Protein AF-A0A653PKM2-F1 (afdb_monomer)

pLDDT: mean 75.64, std 14.33, range [38.72, 92.88]

Secondary structure (DSSP, 8-state):
--TTHHHHHHHHTS-HHHHHHHHHHHHHHHHH-S-HHHHHHHHHHHHHHTT---HHHHHHHHHHHHHHHGGGGGT----HHHHHHHHHHHHHHHHHHHHHHHHS-GGGGGGGGGG-HHHHHHHHHHHHHHHHHHHHHHHHHHH-TTT-HHHHHHHHHHHHTTSPPPPPPPPPPP-HHHHHHHHHHHHHHHHHHHT-SHHHHHGGG-SHHHHHHHHGGG-

Structure (mmCIF, N/CA/C/O backbone):
data_AF-A0A653PKM2-F1
#
_entry.id   AF-A0A653PKM2-F1
#
loop_
_atom_site.group_PDB
_atom_site.id
_atom_site.type_symbol
_atom_site.label_atom_id
_atom_site.label_alt_id
_atom_site.label_comp_id
_atom_site.label_asym_id
_atom_site.label_entity_id
_atom_site.label_seq_id
_atom_site.pdbx_PDB_ins_code
_atom_site.Cartn_x
_atom_site.Cartn_y
_atom_site.Cartn_z
_atom_site.occupancy
_atom_site.B_iso_or_equiv
_atom_site.auth_seq_id
_atom_site.auth_comp_id
_atom_site.auth_asym_id
_atom_site.auth_atom_id
_atom_site.pdbx_PDB_model_num
ATOM 1 N N . MET A 1 1 ? 15.880 -15.781 6.353 1.00 38.72 1 MET A N 1
ATOM 2 C CA . MET A 1 1 ? 15.017 -16.305 5.271 1.00 38.72 1 MET A CA 1
ATOM 3 C C . MET A 1 1 ? 14.648 -15.155 4.333 1.00 38.72 1 MET A C 1
ATOM 5 O O . MET A 1 1 ? 14.050 -14.192 4.790 1.00 38.72 1 MET A O 1
ATOM 9 N N . ARG A 1 2 ? 15.087 -15.212 3.066 1.00 44.28 2 ARG A N 1
ATOM 10 C CA . ARG A 1 2 ? 14.958 -14.178 2.004 1.00 44.28 2 ARG A CA 1
ATOM 11 C C . ARG A 1 2 ? 13.667 -14.336 1.162 1.00 44.28 2 ARG A C 1
ATOM 13 O O . ARG A 1 2 ? 13.629 -13.937 0.008 1.00 44.28 2 ARG A O 1
ATOM 20 N N . LEU A 1 3 ? 12.619 -14.929 1.738 1.00 41.88 3 LEU A N 1
ATOM 21 C CA . LEU A 1 3 ? 11.433 -15.456 1.032 1.00 41.88 3 LEU A CA 1
ATOM 22 C C . LEU A 1 3 ? 10.520 -14.400 0.373 1.00 41.88 3 LEU A C 1
ATOM 24 O O . LEU A 1 3 ? 9.610 -14.759 -0.356 1.00 41.88 3 LEU A O 1
ATOM 28 N N . LEU A 1 4 ? 10.725 -13.108 0.654 1.00 47.66 4 LEU A N 1
ATOM 29 C CA . LEU A 1 4 ? 9.883 -12.007 0.154 1.00 47.66 4 LEU A CA 1
ATOM 30 C C . LEU A 1 4 ? 10.675 -10.935 -0.608 1.00 47.66 4 LEU A C 1
ATOM 32 O O . LEU A 1 4 ? 10.090 -10.095 -1.287 1.00 47.66 4 LEU A O 1
ATOM 36 N N . SER A 1 5 ? 12.013 -10.982 -0.560 1.00 46.56 5 SER A N 1
ATOM 37 C CA . SER A 1 5 ? 12.850 -10.003 -1.265 1.00 46.56 5 SER A CA 1
ATOM 38 C C . SER A 1 5 ? 12.832 -10.198 -2.783 1.00 46.56 5 SER A C 1
ATOM 40 O O . SER A 1 5 ? 13.080 -9.249 -3.520 1.00 46.56 5 SER A O 1
ATOM 42 N N . SER A 1 6 ? 12.537 -11.415 -3.270 1.00 47.12 6 SER A N 1
ATOM 43 C CA . SER A 1 6 ? 12.405 -11.662 -4.714 1.00 47.12 6 SER A CA 1
ATOM 44 C C . SER A 1 6 ? 11.178 -10.967 -5.298 1.00 47.12 6 SER A C 1
ATOM 46 O O . SER A 1 6 ? 11.201 -10.580 -6.463 1.00 47.12 6 SER A O 1
ATOM 48 N N . ASN A 1 7 ? 10.115 -10.823 -4.506 1.00 59.50 7 ASN A N 1
ATOM 49 C CA . ASN A 1 7 ? 8.879 -10.211 -4.960 1.00 59.50 7 ASN A CA 1
ATOM 50 C C . ASN A 1 7 ? 9.005 -8.682 -5.019 1.00 59.50 7 ASN A C 1
ATOM 52 O O . ASN A 1 7 ? 8.646 -8.081 -6.026 1.00 59.50 7 ASN A O 1
ATOM 56 N N . GLU A 1 8 ? 9.619 -8.067 -4.000 1.00 62.34 8 GLU A N 1
ATOM 57 C CA . GLU A 1 8 ? 9.987 -6.641 -4.027 1.00 62.34 8 GLU A CA 1
ATOM 58 C C . GLU A 1 8 ? 10.809 -6.314 -5.291 1.00 62.34 8 GLU A C 1
ATOM 60 O O . GLU A 1 8 ? 10.488 -5.373 -6.014 1.00 62.34 8 GLU A O 1
ATOM 65 N N . ALA A 1 9 ? 11.794 -7.154 -5.634 1.00 62.53 9 ALA A N 1
ATOM 66 C CA . ALA A 1 9 ? 12.617 -6.980 -6.833 1.00 62.53 9 ALA A CA 1
ATOM 67 C C . ALA A 1 9 ? 11.839 -7.129 -8.159 1.00 62.53 9 ALA A C 1
ATOM 69 O O . ALA A 1 9 ? 12.171 -6.462 -9.140 1.00 62.53 9 ALA A O 1
ATOM 70 N N . ASP A 1 10 ? 10.816 -7.987 -8.213 1.00 71.31 10 ASP A N 1
ATOM 71 C CA . ASP A 1 10 ? 9.960 -8.141 -9.397 1.00 71.31 10 ASP A CA 1
ATOM 72 C C . ASP A 1 10 ? 9.021 -6.939 -9.576 1.00 71.31 10 ASP A C 1
ATOM 74 O O . ASP A 1 10 ? 8.799 -6.494 -10.704 1.00 71.31 10 ASP A O 1
ATOM 78 N N . TRP A 1 11 ? 8.500 -6.380 -8.480 1.00 74.19 11 TRP A N 1
ATOM 79 C CA . TRP A 1 11 ? 7.679 -5.166 -8.501 1.00 74.19 11 TRP A CA 1
ATOM 80 C C . TRP A 1 11 ? 8.501 -3.911 -8.808 1.00 74.19 11 TRP A C 1
ATOM 82 O O . TRP A 1 11 ? 8.050 -3.070 -9.584 1.00 74.19 11 TRP A O 1
ATOM 92 N N . GLU A 1 12 ? 9.739 -3.822 -8.319 1.00 73.06 12 GLU A N 1
ATOM 93 C CA . GLU A 1 12 ? 10.668 -2.730 -8.643 1.00 73.06 12 GLU A CA 1
ATOM 94 C C . GLU A 1 12 ? 10.984 -2.617 -10.142 1.00 73.06 12 GLU A C 1
ATOM 96 O O . GLU A 1 12 ? 11.306 -1.531 -10.621 1.00 73.06 12 GLU A O 1
ATOM 101 N N . ARG A 1 13 ? 10.887 -3.721 -10.889 1.00 75.75 13 ARG A N 1
ATOM 102 C CA . ARG A 1 13 ? 11.150 -3.773 -12.338 1.00 75.75 13 ARG A CA 1
ATOM 103 C C . ARG A 1 13 ? 9.938 -3.403 -13.192 1.00 75.75 13 ARG A C 1
ATOM 105 O O . ARG A 1 13 ? 10.066 -3.315 -14.417 1.00 75.75 13 ARG A O 1
ATOM 112 N N . ARG A 1 14 ? 8.758 -3.241 -12.587 1.00 81.00 14 ARG A N 1
ATOM 113 C CA . ARG A 1 14 ? 7.533 -2.910 -13.320 1.00 81.00 14 ARG A CA 1
ATOM 114 C C . ARG A 1 14 ? 7.524 -1.453 -13.750 1.00 81.00 14 ARG A C 1
ATOM 116 O O . ARG A 1 14 ? 8.154 -0.586 -13.149 1.00 81.00 14 ARG A O 1
ATOM 123 N N . HIS A 1 15 ? 6.778 -1.186 -14.814 1.00 83.44 15 HIS A N 1
ATOM 124 C CA . HIS A 1 15 ? 6.660 0.156 -15.349 1.00 83.44 15 HIS A CA 1
ATOM 125 C C . HIS A 1 15 ? 5.992 1.107 -14.325 1.00 83.44 15 HIS A C 1
ATOM 127 O O . HIS A 1 15 ? 4.976 0.730 -13.731 1.00 83.44 15 HIS A O 1
ATOM 133 N N . PRO A 1 16 ? 6.488 2.350 -14.140 1.00 84.81 16 PRO A N 1
ATOM 134 C CA . PRO A 1 16 ? 5.962 3.288 -13.140 1.00 84.81 16 PRO A CA 1
ATOM 135 C C . PRO A 1 16 ? 4.456 3.561 -13.242 1.00 84.81 16 PRO A C 1
ATOM 137 O O . PRO A 1 16 ? 3.788 3.705 -12.224 1.00 84.81 16 PRO A O 1
ATOM 140 N N . VAL A 1 17 ? 3.892 3.583 -14.457 1.00 87.38 17 VAL A N 1
ATOM 141 C CA . VAL A 1 17 ? 2.434 3.744 -14.661 1.00 87.38 17 VAL A CA 1
ATOM 142 C C . VAL A 1 17 ? 1.655 2.571 -14.071 1.00 87.38 17 VAL A C 1
ATOM 144 O O . VAL A 1 17 ? 0.607 2.777 -13.473 1.00 87.38 17 VAL A O 1
ATOM 147 N N . THR A 1 18 ? 2.171 1.350 -14.198 1.00 88.31 18 THR A N 1
ATOM 148 C CA . THR A 1 18 ? 1.532 0.156 -13.640 1.00 88.31 18 THR A CA 1
ATOM 149 C C . THR A 1 18 ? 1.564 0.185 -12.116 1.00 88.31 18 THR A C 1
ATOM 151 O O . THR A 1 18 ? 0.571 -0.149 -11.477 1.00 88.31 18 THR A O 1
ATOM 154 N N . LEU A 1 19 ? 2.673 0.646 -11.528 1.00 87.69 19 LEU A N 1
ATOM 155 C CA . LEU A 1 19 ? 2.786 0.859 -10.082 1.00 87.69 19 LEU A CA 1
ATOM 156 C C . LEU A 1 19 ? 1.818 1.942 -9.592 1.00 87.69 19 LEU A C 1
ATOM 158 O O . LEU A 1 19 ? 1.154 1.755 -8.574 1.00 87.69 19 LEU A O 1
ATOM 162 N N . LEU A 1 20 ? 1.693 3.045 -10.335 1.00 89.25 20 LEU A N 1
ATOM 163 C CA . LEU A 1 20 ? 0.741 4.109 -10.022 1.00 89.25 20 LEU A CA 1
ATOM 164 C C . LEU A 1 20 ? -0.705 3.607 -10.103 1.00 89.25 20 LEU A C 1
ATOM 166 O O . LEU A 1 20 ? -1.507 3.875 -9.214 1.00 89.25 20 LEU A O 1
ATOM 170 N N . PHE A 1 21 ? -1.036 2.851 -11.148 1.00 90.94 21 PHE A N 1
ATOM 171 C CA . PHE A 1 21 ? -2.362 2.267 -11.314 1.00 90.94 21 PHE A CA 1
ATOM 172 C C . PHE A 1 21 ? -2.688 1.263 -10.207 1.00 90.94 21 PHE A C 1
ATOM 174 O O . PHE A 1 21 ? -3.805 1.255 -9.693 1.00 90.94 21 PHE A O 1
ATOM 181 N N . PHE A 1 22 ? -1.708 0.457 -9.789 1.00 90.69 22 PHE A N 1
ATOM 182 C CA . PHE A 1 22 ? -1.846 -0.436 -8.644 1.00 90.69 22 PHE A CA 1
ATOM 183 C C . PHE A 1 22 ? -2.121 0.339 -7.349 1.00 90.69 22 PHE A C 1
ATOM 185 O O . PHE A 1 22 ? -3.041 -0.015 -6.616 1.00 90.69 22 PHE A O 1
ATOM 192 N N . LEU A 1 23 ? -1.395 1.435 -7.104 1.00 90.50 23 LEU A N 1
ATOM 193 C CA . LEU A 1 23 ? -1.628 2.314 -5.956 1.00 90.50 23 LEU A CA 1
ATOM 194 C C . LEU A 1 23 ? -3.034 2.934 -5.984 1.00 90.50 23 LEU A C 1
ATOM 196 O O . LEU A 1 23 ? -3.729 2.906 -4.972 1.00 90.50 23 LEU A O 1
ATOM 200 N N . PHE A 1 24 ? -3.486 3.456 -7.127 1.00 91.94 24 PHE A N 1
ATOM 201 C CA . PHE A 1 24 ? -4.840 4.006 -7.242 1.00 91.94 24 PHE A CA 1
ATOM 202 C C . PHE A 1 24 ? -5.919 2.945 -7.054 1.00 91.94 24 PHE A C 1
ATOM 204 O O . PHE A 1 24 ? -6.886 3.187 -6.338 1.00 91.94 24 PHE A O 1
ATOM 211 N N . SER A 1 25 ? -5.727 1.759 -7.629 1.00 92.00 25 SER A N 1
ATOM 212 C CA . SER A 1 25 ? -6.634 0.627 -7.433 1.00 92.00 25 SER A CA 1
ATOM 213 C C . SER A 1 25 ? -6.686 0.216 -5.959 1.00 92.00 25 SER A C 1
ATOM 215 O O . SER A 1 25 ? -7.765 -0.020 -5.424 1.00 92.00 25 SER A O 1
ATOM 217 N N . HIS A 1 26 ? -5.547 0.224 -5.259 1.00 91.12 26 HIS A N 1
ATOM 218 C CA . HIS A 1 26 ? -5.501 -0.032 -3.822 1.00 91.12 26 HIS A CA 1
ATOM 219 C C . HIS A 1 26 ? -6.299 0.998 -3.015 1.00 91.12 26 HIS A C 1
ATOM 221 O O . HIS A 1 26 ? -7.088 0.625 -2.152 1.00 91.12 26 HIS A O 1
ATOM 227 N N . LEU A 1 27 ? -6.107 2.290 -3.296 1.00 91.38 27 LEU A N 1
ATOM 228 C CA . LEU A 1 27 ? -6.828 3.378 -2.628 1.00 91.38 27 LEU A CA 1
ATOM 229 C C . LEU A 1 27 ? -8.333 3.317 -2.903 1.00 91.38 27 LEU A C 1
ATOM 231 O O . LEU A 1 27 ? -9.140 3.565 -2.007 1.00 91.38 27 LEU A O 1
ATOM 235 N N . PHE A 1 28 ? -8.711 2.946 -4.125 1.00 90.88 28 PHE A N 1
ATOM 236 C CA . PHE A 1 28 ? -10.099 2.698 -4.484 1.00 90.88 28 PHE A CA 1
ATOM 237 C C . PHE A 1 28 ? -10.681 1.559 -3.637 1.00 90.88 28 PHE A C 1
ATOM 239 O O . PHE A 1 28 ? -11.702 1.741 -2.981 1.00 90.88 28 PHE A O 1
ATOM 246 N N . ILE A 1 29 ? -9.979 0.429 -3.532 1.00 89.69 29 ILE A N 1
ATOM 247 C CA . ILE A 1 29 ? -10.400 -0.701 -2.694 1.00 89.69 29 ILE A CA 1
ATOM 248 C C . ILE A 1 29 ? -10.515 -0.300 -1.221 1.00 89.69 29 ILE A C 1
ATOM 250 O O . ILE A 1 29 ? -11.525 -0.591 -0.593 1.00 89.69 29 ILE A O 1
ATOM 254 N N . LEU A 1 30 ? -9.540 0.434 -0.678 1.00 88.31 30 LEU A N 1
ATOM 255 C CA . LEU A 1 30 ? -9.593 0.938 0.700 1.00 88.31 30 LEU A CA 1
ATOM 256 C C . LEU A 1 30 ? -10.839 1.789 0.976 1.00 88.31 30 LEU A C 1
ATOM 258 O O . LEU A 1 30 ? -11.346 1.792 2.097 1.00 88.31 30 LEU A O 1
ATOM 262 N N . THR A 1 31 ? -11.320 2.507 -0.037 1.00 86.88 31 THR A N 1
ATOM 263 C CA . THR A 1 31 ? -12.463 3.416 0.079 1.00 86.88 31 THR A CA 1
ATOM 264 C C . THR A 1 31 ? -13.799 2.681 -0.044 1.00 86.88 31 THR A C 1
ATOM 266 O O . THR A 1 31 ? -14.738 3.008 0.681 1.00 86.88 31 THR A O 1
ATOM 269 N N . TYR A 1 32 ? -13.886 1.695 -0.941 1.00 88.62 32 TYR A N 1
ATOM 270 C CA . TYR A 1 32 ? -15.151 1.063 -1.339 1.00 88.62 32 TYR A CA 1
ATOM 271 C C . TYR A 1 32 ? -15.350 -0.363 -0.826 1.00 88.62 32 TYR A C 1
ATOM 273 O O . TYR A 1 32 ? -16.377 -0.972 -1.107 1.00 88.62 32 TYR A O 1
ATOM 281 N N . ILE A 1 33 ? -14.407 -0.912 -0.063 1.00 85.62 33 ILE A N 1
ATOM 282 C CA . ILE A 1 33 ? -14.545 -2.271 0.450 1.00 85.62 33 ILE A CA 1
ATOM 283 C C . ILE A 1 33 ? -15.718 -2.418 1.428 1.00 85.62 33 ILE A C 1
ATOM 285 O O . ILE A 1 33 ? -15.828 -1.698 2.423 1.00 85.62 33 ILE A O 1
ATOM 289 N N . HIS A 1 34 ? -16.572 -3.407 1.161 1.00 78.75 34 HIS A N 1
ATOM 290 C CA . HIS A 1 34 ? -17.693 -3.758 2.029 1.00 78.75 34 HIS A CA 1
ATOM 291 C C . HIS A 1 34 ? -17.229 -4.534 3.276 1.00 78.75 34 HIS A C 1
ATOM 293 O O . HIS A 1 34 ? -17.568 -4.160 4.401 1.00 78.75 34 HIS A O 1
ATOM 299 N N . ASP A 1 35 ? -16.360 -5.534 3.100 1.00 78.50 35 ASP A N 1
ATOM 300 C CA . ASP A 1 35 ? -15.886 -6.419 4.175 1.00 78.50 35 ASP A CA 1
ATOM 301 C C . ASP A 1 35 ? -14.574 -5.949 4.820 1.00 78.50 35 ASP A C 1
ATOM 303 O O . ASP A 1 35 ? -13.541 -6.627 4.809 1.00 78.50 35 ASP A O 1
ATOM 3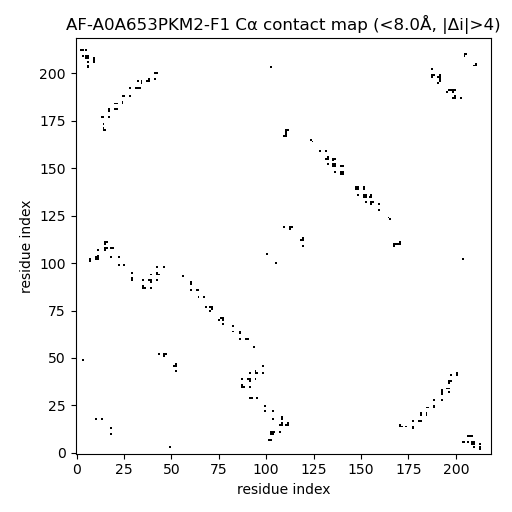07 N N . VAL A 1 36 ? -14.629 -4.769 5.440 1.00 85.81 36 VAL A N 1
ATOM 308 C CA . VAL A 1 36 ? -13.494 -4.132 6.135 1.00 85.81 36 VAL A CA 1
ATOM 309 C C . VAL A 1 36 ? -12.840 -5.084 7.154 1.00 85.81 36 VAL A C 1
ATOM 311 O O . VAL A 1 36 ? -11.618 -5.155 7.254 1.00 85.81 36 VAL A O 1
ATOM 314 N N . THR A 1 37 ? -13.639 -5.871 7.881 1.00 88.88 37 THR A N 1
ATOM 315 C CA . THR A 1 37 ? -13.150 -6.812 8.903 1.00 88.88 37 THR A CA 1
ATOM 316 C C . THR A 1 37 ? -12.263 -7.907 8.312 1.00 88.88 37 THR A C 1
ATOM 318 O O . THR A 1 37 ? -11.172 -8.158 8.825 1.00 88.88 37 THR A O 1
ATOM 321 N N . VAL A 1 38 ? -12.703 -8.541 7.219 1.00 88.81 38 VAL A N 1
ATOM 322 C CA . VAL A 1 38 ? -11.937 -9.601 6.540 1.00 88.81 38 VAL A CA 1
ATOM 323 C C . VAL A 1 38 ? -10.624 -9.031 6.018 1.00 88.81 38 VAL A C 1
ATOM 325 O O . VAL A 1 38 ? -9.577 -9.668 6.140 1.00 88.81 38 VAL A O 1
ATOM 328 N N . PHE A 1 39 ? -10.656 -7.801 5.506 1.00 90.25 39 PHE A N 1
ATOM 329 C CA . PHE A 1 39 ? -9.461 -7.138 5.011 1.00 90.25 39 PHE A CA 1
ATOM 330 C C . PHE A 1 39 ? -8.443 -6.849 6.115 1.00 90.25 39 PHE A C 1
ATOM 332 O O . PHE A 1 39 ? -7.266 -7.162 5.945 1.00 90.25 39 PHE A O 1
ATOM 339 N N . VAL A 1 40 ? -8.882 -6.322 7.264 1.00 91.00 40 VAL A N 1
ATOM 340 C CA . VAL A 1 40 ? -8.004 -6.087 8.423 1.00 91.00 40 VAL A CA 1
ATOM 341 C C . VAL A 1 40 ? -7.382 -7.393 8.902 1.00 91.00 40 VAL A C 1
ATOM 343 O O . VAL A 1 40 ? -6.170 -7.447 9.087 1.00 91.00 40 VAL A O 1
ATOM 346 N N . ILE A 1 41 ? -8.177 -8.455 9.063 1.00 91.50 41 ILE A N 1
ATOM 347 C CA . ILE A 1 41 ? -7.668 -9.765 9.496 1.00 91.50 41 ILE A CA 1
ATOM 348 C C . ILE A 1 41 ? -6.632 -10.288 8.498 1.00 91.50 41 ILE A C 1
ATOM 350 O O . ILE A 1 41 ? -5.542 -10.693 8.902 1.00 91.50 41 ILE A O 1
ATOM 354 N N . GLY A 1 42 ? -6.940 -10.228 7.201 1.00 89.38 42 GLY A N 1
ATOM 355 C CA . GLY A 1 42 ? -6.024 -10.635 6.142 1.00 89.38 42 GLY A CA 1
ATOM 356 C C . GLY A 1 42 ? -4.713 -9.847 6.166 1.00 89.38 42 GLY A C 1
ATOM 357 O O . GLY A 1 42 ? -3.645 -10.451 6.117 1.00 89.38 42 GLY A O 1
ATOM 358 N N . LEU A 1 43 ? -4.772 -8.520 6.325 1.00 89.00 43 LEU A N 1
ATOM 359 C CA . LEU A 1 43 ? -3.591 -7.661 6.450 1.00 89.00 43 LEU A CA 1
ATOM 360 C C . LEU A 1 43 ? -2.772 -7.986 7.701 1.00 89.00 43 LEU A C 1
ATOM 362 O O . LEU A 1 43 ? -1.550 -8.065 7.615 1.00 89.00 43 LEU A O 1
ATOM 366 N N . VAL A 1 44 ? -3.410 -8.191 8.856 1.00 89.06 44 VAL A N 1
ATOM 367 C CA . VAL A 1 44 ? -2.712 -8.559 10.098 1.00 89.06 44 VAL A CA 1
ATOM 368 C C . VAL A 1 44 ? -1.992 -9.891 9.920 1.00 89.06 44 VAL A C 1
ATOM 370 O O . VAL A 1 44 ? -0.786 -9.955 10.152 1.00 89.06 44 VAL A O 1
ATOM 373 N N . LEU A 1 45 ? -2.696 -10.931 9.463 1.00 89.00 45 LEU A N 1
ATOM 374 C CA . LEU A 1 45 ? -2.117 -12.258 9.235 1.00 89.00 45 LEU A CA 1
ATOM 375 C C . LEU A 1 45 ? -0.946 -12.193 8.261 1.00 89.00 45 LEU A C 1
ATOM 377 O O . LEU A 1 45 ? 0.122 -12.737 8.538 1.00 89.00 45 LEU A O 1
ATOM 381 N N . LEU A 1 46 ? -1.127 -11.480 7.154 1.00 85.81 46 LEU A N 1
ATOM 382 C CA . LEU A 1 46 ? -0.104 -11.310 6.141 1.00 85.81 46 LEU A CA 1
ATOM 383 C C . LEU A 1 46 ? 1.119 -10.584 6.716 1.00 85.81 46 LEU A C 1
ATOM 385 O O . LEU A 1 46 ? 2.229 -11.101 6.642 1.00 85.81 46 LEU A O 1
ATOM 389 N N . LEU A 1 47 ? 0.939 -9.443 7.384 1.00 83.75 47 LEU A N 1
ATOM 390 C CA . LEU A 1 47 ? 2.041 -8.674 7.977 1.00 83.75 47 LEU A CA 1
ATOM 391 C C . LEU A 1 47 ? 2.764 -9.429 9.105 1.00 83.75 47 LEU A C 1
ATOM 393 O O . LEU A 1 47 ? 3.975 -9.248 9.289 1.00 83.75 47 LEU A O 1
ATOM 397 N N . MET A 1 48 ? 2.046 -10.269 9.857 1.00 84.25 48 MET A N 1
ATOM 398 C CA . MET A 1 48 ? 2.637 -11.170 10.848 1.00 84.25 48 MET A CA 1
ATOM 399 C C . MET A 1 48 ? 3.443 -12.289 10.188 1.00 84.25 48 MET A C 1
ATOM 401 O O . MET A 1 48 ? 4.555 -12.569 10.638 1.00 84.25 48 MET A O 1
ATOM 405 N N . LEU A 1 49 ? 2.936 -12.885 9.106 1.00 81.81 49 LEU A N 1
ATOM 406 C CA . LEU A 1 49 ? 3.635 -13.916 8.335 1.00 81.81 49 LEU A CA 1
ATOM 407 C C . LEU A 1 49 ? 4.918 -13.365 7.698 1.00 81.81 49 LEU A C 1
ATOM 409 O O . LEU A 1 49 ? 5.955 -14.027 7.709 1.00 81.81 49 LEU A O 1
ATOM 413 N N . GLU A 1 50 ? 4.903 -12.102 7.268 1.00 73.31 50 GLU A N 1
ATOM 414 C CA . GLU A 1 50 ? 6.101 -11.378 6.831 1.00 73.31 50 GLU A CA 1
ATOM 415 C C . GLU A 1 50 ? 7.072 -11.029 7.981 1.00 73.31 50 GLU A C 1
ATOM 417 O O . GLU A 1 50 ? 8.158 -10.506 7.725 1.00 73.31 50 GLU A O 1
ATOM 422 N N . ARG A 1 51 ? 6.710 -11.294 9.249 1.00 73.88 51 ARG A N 1
ATOM 423 C CA . ARG A 1 51 ? 7.440 -10.909 10.478 1.00 73.88 51 ARG A CA 1
ATOM 424 C C . ARG A 1 51 ? 7.784 -9.421 10.553 1.00 73.88 51 ARG A C 1
ATOM 426 O O . ARG A 1 51 ? 8.801 -9.030 11.123 1.00 73.88 51 ARG A O 1
ATOM 433 N N . ARG A 1 52 ? 6.943 -8.573 9.968 1.00 71.00 52 ARG A N 1
ATOM 434 C CA . ARG A 1 52 ? 7.174 -7.126 9.875 1.00 71.00 52 ARG A CA 1
ATOM 435 C C . ARG A 1 52 ? 5.976 -6.335 10.387 1.00 71.00 52 ARG A C 1
ATOM 437 O O . ARG A 1 52 ? 5.700 -5.245 9.893 1.00 71.00 52 ARG A O 1
ATOM 444 N N . PHE A 1 53 ? 5.242 -6.880 11.349 1.00 77.12 53 PHE A N 1
ATOM 445 C CA . PHE A 1 53 ? 4.113 -6.188 11.956 1.00 77.12 53 PHE A CA 1
ATOM 446 C C . PHE A 1 53 ? 4.602 -4.961 12.756 1.00 77.12 53 PHE A C 1
ATOM 448 O O . PHE A 1 53 ? 5.420 -5.118 13.667 1.00 77.12 53 PHE A O 1
ATOM 455 N N . PRO A 1 54 ? 4.161 -3.732 12.428 1.00 77.56 54 PRO A N 1
ATOM 456 C CA . PRO A 1 54 ? 4.618 -2.533 13.117 1.00 77.56 54 PRO A CA 1
ATOM 457 C C . PRO A 1 54 ? 3.842 -2.348 14.422 1.00 77.56 54 PRO A C 1
ATOM 459 O O . PRO A 1 54 ? 2.751 -1.780 14.444 1.00 77.56 54 PRO A O 1
ATOM 462 N N . TRP A 1 55 ? 4.431 -2.778 15.536 1.00 80.50 55 TRP A N 1
ATOM 463 C CA . TRP A 1 55 ? 3.838 -2.618 16.870 1.00 80.50 55 TRP A CA 1
ATOM 464 C C . TRP A 1 55 ? 3.470 -1.168 17.210 1.00 80.50 55 TRP A C 1
ATOM 466 O O . TRP A 1 55 ? 2.495 -0.924 17.913 1.00 80.50 55 TRP A O 1
ATOM 476 N N . THR A 1 56 ? 4.190 -0.193 16.652 1.00 80.88 56 THR A N 1
ATOM 477 C CA . THR A 1 56 ? 3.888 1.236 16.806 1.00 80.88 56 THR A CA 1
ATOM 478 C C . THR A 1 56 ? 2.516 1.626 16.252 1.00 80.88 56 THR A C 1
ATOM 480 O O . THR A 1 56 ? 1.870 2.503 16.816 1.00 80.88 56 THR A O 1
ATOM 483 N N . MET A 1 57 ? 2.018 0.958 15.206 1.00 81.88 57 MET A N 1
ATOM 484 C CA . MET A 1 57 ? 0.678 1.227 14.664 1.00 81.88 57 MET A CA 1
ATOM 485 C C . MET A 1 57 ? -0.427 0.758 15.612 1.00 81.88 57 MET A C 1
ATOM 487 O O . MET A 1 57 ? -1.479 1.388 15.680 1.00 81.88 57 MET A O 1
ATOM 491 N N . LEU A 1 58 ? -0.178 -0.294 16.400 1.00 83.44 58 LEU A N 1
ATOM 492 C CA . LEU A 1 58 ? -1.109 -0.735 17.439 1.00 83.44 58 LEU A CA 1
ATOM 493 C C . LEU A 1 58 ? -1.310 0.365 18.491 1.00 83.44 58 LEU A C 1
ATOM 495 O O . LEU A 1 58 ? -2.433 0.610 18.917 1.00 83.44 58 LEU A O 1
ATOM 499 N N . ILE A 1 59 ? -0.235 1.072 18.857 1.00 86.25 59 ILE A N 1
ATOM 500 C CA . ILE A 1 59 ? -0.288 2.193 19.806 1.00 86.25 59 ILE A CA 1
ATOM 501 C C . ILE A 1 59 ? -1.187 3.309 19.264 1.00 86.25 59 ILE A C 1
ATOM 503 O O . ILE A 1 59 ? -2.009 3.836 20.006 1.00 86.25 59 ILE A O 1
ATOM 507 N N . VAL A 1 60 ? -1.083 3.633 17.970 1.00 88.19 60 VAL A N 1
ATOM 508 C CA . VAL A 1 60 ? -1.944 4.640 17.323 1.00 88.19 60 VAL A CA 1
ATOM 509 C C . VAL A 1 60 ? -3.416 4.220 17.372 1.00 88.19 60 VAL A C 1
ATOM 511 O O . VAL A 1 60 ? -4.272 5.037 17.706 1.00 88.19 60 VAL A O 1
ATOM 514 N N . LEU A 1 61 ? -3.717 2.947 17.097 1.00 89.69 61 LEU A N 1
ATOM 515 C CA . LEU A 1 61 ? -5.085 2.421 17.164 1.00 89.69 61 LEU A CA 1
ATOM 516 C C . LEU A 1 61 ? -5.645 2.436 18.593 1.00 89.69 61 LEU A C 1
ATOM 518 O O . LEU A 1 61 ? -6.798 2.816 18.790 1.00 89.69 61 LEU A O 1
ATOM 522 N N . ILE A 1 62 ? -4.831 2.079 19.589 1.00 89.06 62 ILE A N 1
ATOM 523 C CA . ILE A 1 62 ? -5.210 2.138 21.008 1.00 89.06 62 ILE A CA 1
ATOM 524 C C . ILE A 1 62 ? -5.451 3.588 21.437 1.00 89.06 62 ILE A C 1
ATOM 526 O O . ILE A 1 62 ? -6.469 3.879 22.061 1.00 89.06 62 ILE A O 1
ATOM 530 N N . ALA A 1 63 ? -4.555 4.508 21.076 1.00 90.12 63 ALA A N 1
ATOM 531 C CA . ALA A 1 63 ? -4.707 5.927 21.380 1.00 90.12 63 ALA A CA 1
ATOM 532 C C . ALA A 1 63 ? -5.998 6.491 20.770 1.00 90.12 63 ALA A C 1
ATOM 534 O O . ALA A 1 63 ? -6.754 7.172 21.459 1.00 90.12 63 ALA A O 1
ATOM 535 N N . PHE A 1 64 ? -6.296 6.148 19.513 1.00 90.31 64 PHE A N 1
ATOM 536 C CA . PHE A 1 64 ? -7.550 6.527 18.867 1.00 90.31 64 PHE A CA 1
ATOM 537 C C . PHE A 1 64 ? -8.773 5.968 19.606 1.00 90.31 64 PHE A C 1
ATOM 5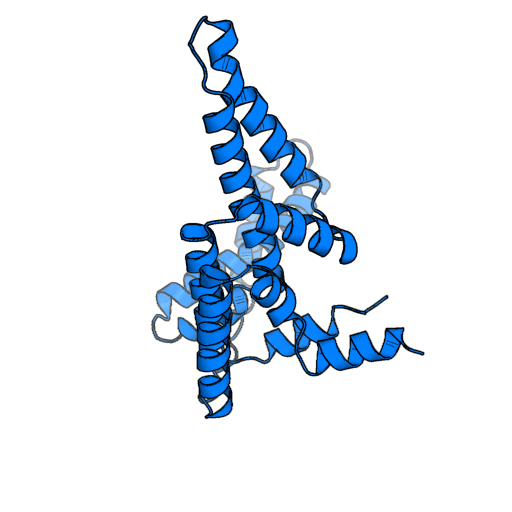39 O O . PHE A 1 64 ? -9.732 6.705 19.834 1.00 90.31 64 PHE A O 1
ATOM 546 N N . ALA A 1 65 ? -8.740 4.698 20.023 1.00 88.38 65 ALA A N 1
ATOM 547 C CA . ALA A 1 65 ? -9.823 4.086 20.791 1.00 88.38 65 ALA A CA 1
ATOM 548 C C . ALA A 1 65 ? -10.071 4.825 22.115 1.00 88.38 65 ALA A C 1
ATOM 550 O O . ALA A 1 65 ? -11.211 5.157 22.431 1.00 88.38 65 ALA A O 1
ATOM 551 N N . LEU A 1 66 ? -9.003 5.133 22.857 1.00 90.00 66 LEU A N 1
ATOM 552 C CA . LEU A 1 66 ? -9.082 5.847 24.133 1.00 90.00 66 LEU A CA 1
ATOM 553 C C . LEU A 1 66 ? -9.664 7.252 23.961 1.00 90.00 66 LEU A C 1
ATOM 555 O O . LEU A 1 66 ? -10.595 7.618 24.673 1.00 90.00 66 LEU A O 1
ATOM 559 N N . VAL A 1 67 ? -9.169 8.013 22.981 1.00 89.94 67 VAL A N 1
ATOM 560 C CA . VAL A 1 67 ? -9.684 9.356 22.669 1.00 89.94 67 VAL A CA 1
ATOM 561 C C . VAL A 1 67 ? -11.150 9.299 22.237 1.00 89.94 67 VAL A C 1
ATOM 563 O O . VAL A 1 67 ? -11.935 10.154 22.632 1.00 89.94 67 VAL A O 1
ATOM 566 N N . SER A 1 68 ? -11.542 8.276 21.476 1.00 86.06 68 SER A N 1
ATOM 567 C CA . SER A 1 68 ? -12.921 8.121 20.994 1.00 86.06 68 SER A CA 1
ATOM 568 C C . SER A 1 68 ? -13.918 7.782 22.104 1.00 86.06 68 SER A C 1
ATOM 570 O O . SER A 1 68 ? -15.091 8.125 21.990 1.00 86.06 68 SER A O 1
ATOM 572 N N . VAL A 1 69 ? -13.473 7.113 23.173 1.00 87.62 69 VAL A N 1
ATOM 573 C CA . VAL A 1 69 ? -14.319 6.751 24.327 1.00 87.62 69 VAL A CA 1
ATOM 574 C C . VAL A 1 69 ? -14.289 7.829 25.418 1.00 87.62 69 VAL A C 1
ATOM 576 O O . VAL A 1 69 ? -15.203 7.904 26.233 1.00 87.62 69 VAL A O 1
ATOM 579 N N . PHE A 1 70 ? -13.294 8.719 25.407 1.00 87.44 70 PHE A N 1
ATOM 580 C CA . PHE A 1 70 ? -13.131 9.798 26.385 1.00 87.44 70 PHE A CA 1
ATOM 581 C C . PHE A 1 70 ? -14.390 10.661 26.627 1.00 87.44 70 PHE A C 1
ATOM 583 O O . PHE A 1 70 ? -14.681 10.935 27.793 1.00 87.44 70 PHE A O 1
ATOM 590 N N . PRO A 1 71 ? -15.197 11.038 25.611 1.00 85.25 71 PRO A N 1
ATOM 591 C CA . PRO A 1 71 ? -16.422 11.812 25.834 1.00 85.25 71 PRO A CA 1
ATOM 592 C C . PRO A 1 71 ? -17.463 11.111 26.725 1.00 85.25 71 PRO A C 1
ATOM 594 O O . PRO A 1 71 ? -18.263 11.792 27.365 1.00 85.25 71 PRO A O 1
ATOM 597 N N . ALA A 1 72 ? -17.431 9.775 26.842 1.00 83.94 72 ALA A N 1
ATOM 598 C CA . ALA A 1 72 ? -18.313 9.032 27.752 1.00 83.94 72 ALA A CA 1
ATOM 599 C C . ALA A 1 72 ? -18.129 9.456 29.214 1.00 83.94 72 ALA A C 1
ATOM 601 O O . ALA A 1 72 ? -19.087 9.456 29.982 1.00 83.94 72 ALA A O 1
ATOM 602 N N . LEU A 1 73 ? -16.910 9.857 29.598 1.00 83.44 73 LEU A N 1
ATOM 603 C CA . LEU A 1 73 ? -16.601 10.322 30.953 1.00 83.44 73 LEU A CA 1
ATOM 604 C C . LEU A 1 73 ? -17.326 11.631 31.306 1.00 83.44 73 LEU A C 1
ATOM 606 O O . LEU A 1 73 ? -17.484 11.939 32.483 1.00 83.44 73 LEU A O 1
ATOM 610 N N . PHE A 1 74 ? -17.795 12.374 30.300 1.00 86.56 74 PHE A N 1
ATOM 611 C CA . PHE A 1 74 ? -18.569 13.610 30.447 1.00 86.56 74 PHE A CA 1
ATOM 612 C C . PHE A 1 74 ? -20.077 13.396 30.233 1.00 86.56 74 PHE A C 1
ATOM 614 O O . PHE A 1 74 ? -20.813 14.365 30.066 1.00 86.56 74 PHE A O 1
ATOM 621 N N . GLY A 1 75 ? -20.547 12.141 30.216 1.00 83.00 75 GLY A N 1
ATOM 622 C CA . GLY A 1 75 ? -21.969 11.802 30.097 1.00 83.00 75 GLY A CA 1
ATOM 623 C C . GLY A 1 75 ? -22.532 11.848 28.673 1.00 83.00 75 GLY A C 1
ATOM 624 O O . GLY A 1 75 ? -23.748 11.887 28.510 1.00 83.00 75 GLY A O 1
ATOM 625 N N . TRP A 1 76 ? -21.683 11.859 27.640 1.00 86.50 76 TRP A N 1
ATOM 626 C CA . TRP A 1 76 ? -22.141 11.804 26.248 1.00 86.50 76 TRP A CA 1
ATOM 627 C C . TRP A 1 76 ? -22.576 10.384 25.870 1.00 86.50 76 TRP A C 1
ATOM 629 O O . TRP A 1 76 ? -21.866 9.416 26.150 1.00 86.50 76 TRP A O 1
ATOM 639 N N . GLU A 1 77 ? -23.708 10.255 25.175 1.00 83.69 77 GLU A N 1
ATOM 640 C CA . GLU A 1 77 ? -24.145 8.978 24.609 1.00 83.69 77 GLU A CA 1
ATOM 641 C C . GLU A 1 77 ? -23.238 8.576 23.439 1.00 83.69 77 GLU A C 1
ATOM 643 O O . GLU A 1 77 ? -23.155 9.264 22.419 1.00 83.69 77 GLU A O 1
ATOM 648 N N . LEU A 1 78 ? -22.540 7.447 23.582 1.00 82.06 78 LEU A N 1
ATOM 649 C CA . LEU A 1 78 ? -21.630 6.933 22.562 1.00 82.06 78 LEU A CA 1
ATOM 650 C C . LEU A 1 78 ? -22.176 5.668 21.905 1.00 82.06 78 LEU A C 1
ATOM 652 O O . LEU A 1 78 ? -22.528 4.692 22.565 1.00 82.06 78 LEU A O 1
ATOM 656 N N . SER A 1 79 ? -22.132 5.638 20.573 1.00 87.31 79 SER A N 1
ATOM 657 C CA . SER A 1 79 ? -22.353 4.412 19.808 1.00 87.31 79 SER A CA 1
ATOM 658 C C . SER A 1 79 ? -21.048 3.622 19.692 1.00 87.31 79 SER A C 1
ATOM 660 O O . SER A 1 79 ? -20.192 3.924 18.855 1.00 87.31 79 SER A O 1
ATOM 662 N N . LEU A 1 80 ? -20.901 2.569 20.501 1.00 85.88 80 LEU A N 1
ATOM 663 C CA . LEU A 1 80 ? -19.749 1.657 20.429 1.00 85.88 80 LEU A CA 1
ATOM 664 C C . LEU A 1 80 ? -19.595 1.036 19.033 1.00 85.88 80 LEU A C 1
ATOM 666 O O . LEU A 1 80 ? -18.482 0.907 18.529 1.00 85.88 80 LEU A O 1
ATOM 670 N N . THR A 1 81 ? -20.708 0.723 18.365 1.00 87.75 81 THR A N 1
ATOM 671 C CA . THR A 1 81 ? -20.716 0.197 16.993 1.00 87.75 81 THR A CA 1
ATOM 672 C C . THR A 1 81 ? -20.110 1.186 15.999 1.00 87.75 81 THR A C 1
ATOM 674 O O . THR A 1 81 ? -19.391 0.784 15.082 1.00 87.75 81 THR A O 1
ATOM 677 N N . TYR A 1 82 ? -20.377 2.483 16.169 1.00 87.12 82 TYR A N 1
ATOM 678 C CA . TYR A 1 82 ? -19.804 3.524 15.322 1.00 87.12 82 TYR A CA 1
ATOM 679 C C . TYR A 1 82 ? -18.297 3.673 15.550 1.00 87.12 82 TYR A C 1
ATOM 681 O O . TYR A 1 82 ? -17.533 3.655 14.584 1.00 87.12 82 TYR A O 1
ATOM 689 N N . ILE A 1 83 ? -17.867 3.732 16.816 1.00 87.81 83 ILE A N 1
ATOM 690 C CA . ILE A 1 83 ? -16.446 3.801 17.191 1.00 87.81 83 ILE A CA 1
ATOM 691 C C . ILE A 1 83 ? -15.693 2.589 16.636 1.00 87.81 83 ILE A C 1
ATOM 693 O O . ILE A 1 83 ? -14.648 2.744 16.009 1.00 87.81 83 ILE A O 1
ATOM 697 N N . TRP A 1 84 ? -16.256 1.387 16.779 1.00 89.12 84 TRP A N 1
ATOM 698 C CA . TRP A 1 84 ? -15.670 0.160 16.245 1.00 89.12 84 TRP A CA 1
ATOM 699 C C . TRP A 1 84 ? -15.511 0.200 14.721 1.00 89.12 84 TRP A C 1
ATOM 701 O O . TRP A 1 84 ? -14.442 -0.119 14.201 1.00 89.12 84 TRP A O 1
ATOM 711 N N . ARG A 1 85 ? -16.534 0.655 13.982 1.00 88.56 85 ARG A N 1
ATOM 712 C CA . ARG A 1 85 ? -16.439 0.818 12.520 1.00 88.56 85 ARG A CA 1
ATOM 713 C C . ARG A 1 85 ? -15.378 1.839 12.123 1.00 88.56 85 ARG A C 1
ATOM 715 O O . ARG A 1 85 ? -14.660 1.605 11.154 1.00 88.56 85 ARG A O 1
ATOM 722 N N . GLN A 1 86 ? -15.268 2.957 12.839 1.00 88.81 86 GLN A N 1
ATOM 723 C CA . GLN A 1 86 ? -14.221 3.944 12.572 1.00 88.81 86 GLN A CA 1
ATOM 724 C C . GLN A 1 86 ? -12.827 3.384 12.851 1.00 88.81 86 GLN A C 1
ATOM 726 O O . GLN A 1 86 ? -11.927 3.564 12.034 1.00 88.81 86 GLN A O 1
ATOM 731 N N . LEU A 1 87 ? -12.666 2.649 13.951 1.00 90.88 87 LEU A N 1
ATOM 732 C CA . LEU A 1 87 ? -11.411 2.002 14.306 1.00 90.88 87 LEU A CA 1
ATOM 733 C C . LEU A 1 87 ? -11.003 0.957 13.261 1.00 90.88 87 LEU A C 1
ATOM 735 O O . LEU A 1 87 ? -9.844 0.927 12.857 1.00 90.88 87 LEU A O 1
ATOM 739 N N . LEU A 1 88 ? -11.950 0.165 12.751 1.00 90.94 88 LEU A N 1
ATOM 740 C CA . LEU A 1 88 ? -11.700 -0.762 11.645 1.00 90.94 88 LEU A CA 1
ATOM 741 C C . LEU A 1 88 ? -11.296 -0.032 10.362 1.00 90.94 88 LEU A C 1
ATOM 743 O O . LEU A 1 88 ? -10.320 -0.431 9.731 1.00 90.94 88 LEU A O 1
ATOM 747 N N . LYS A 1 89 ? -11.981 1.051 9.978 1.00 89.44 89 LYS A N 1
ATOM 748 C CA . LYS A 1 89 ? -11.599 1.851 8.798 1.00 89.44 89 LYS A CA 1
ATOM 749 C C . LYS A 1 89 ? -10.198 2.444 8.945 1.00 89.44 89 LYS A C 1
ATOM 751 O O . LYS A 1 89 ? -9.402 2.363 8.012 1.00 89.44 89 LYS A O 1
ATOM 756 N N . LEU A 1 90 ? -9.876 2.977 10.124 1.00 90.62 90 LEU A N 1
ATOM 757 C CA . LEU A 1 90 ? -8.548 3.500 10.433 1.00 90.62 90 LEU A CA 1
ATOM 758 C C . LEU A 1 90 ? -7.484 2.398 10.364 1.00 90.62 90 LEU A C 1
ATOM 760 O O . LEU A 1 90 ? -6.456 2.584 9.717 1.00 90.62 90 LEU A O 1
ATOM 764 N N . ALA A 1 91 ? -7.740 1.238 10.973 1.00 90.88 91 ALA A N 1
ATOM 765 C CA . ALA A 1 91 ? -6.844 0.086 10.915 1.00 90.88 91 ALA A CA 1
ATOM 766 C C . ALA A 1 91 ? -6.619 -0.377 9.473 1.00 90.88 91 ALA A C 1
ATOM 768 O O . ALA A 1 91 ? -5.483 -0.616 9.074 1.00 90.88 91 ALA A O 1
ATOM 769 N N . THR A 1 92 ? -7.681 -0.432 8.675 1.00 91.12 92 THR A N 1
ATOM 770 C CA . THR A 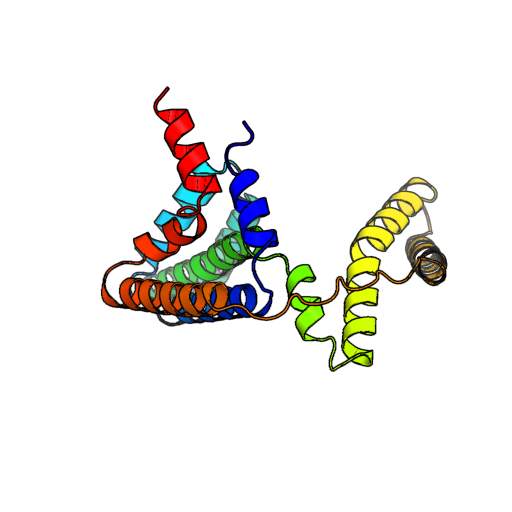1 92 ? -7.618 -0.805 7.258 1.00 91.12 92 THR A CA 1
ATOM 771 C C . THR A 1 92 ? -6.751 0.166 6.472 1.00 91.12 92 THR A C 1
ATOM 773 O O . THR A 1 92 ? -5.874 -0.260 5.727 1.00 91.12 92 THR A O 1
ATOM 776 N N . PHE A 1 93 ? -6.945 1.470 6.677 1.00 90.62 93 PHE A N 1
ATOM 777 C CA . PHE A 1 93 ? -6.143 2.496 6.026 1.00 90.62 93 PHE A CA 1
ATOM 778 C C . PHE A 1 93 ? -4.669 2.405 6.432 1.00 90.62 93 PHE A C 1
ATOM 780 O O . PHE A 1 93 ? -3.802 2.332 5.568 1.00 90.62 93 PHE A O 1
ATOM 787 N N . LEU A 1 94 ? -4.366 2.355 7.731 1.00 90.75 94 LEU A N 1
ATOM 788 C CA . LEU A 1 94 ? -2.986 2.317 8.222 1.00 90.75 94 LEU A CA 1
ATOM 789 C C . LEU A 1 94 ? -2.255 1.041 7.788 1.00 90.75 94 LEU A C 1
ATOM 791 O O . LEU A 1 94 ? -1.140 1.115 7.271 1.00 90.75 94 LEU A O 1
ATOM 795 N N . LEU A 1 95 ? -2.876 -0.126 7.974 1.00 90.19 95 LEU A N 1
ATOM 796 C CA . LEU A 1 95 ? -2.277 -1.411 7.609 1.00 90.19 95 LEU A CA 1
ATOM 797 C C . LEU A 1 95 ? -2.197 -1.582 6.089 1.00 90.19 95 LEU A C 1
ATOM 799 O O . LEU A 1 95 ? -1.189 -2.084 5.595 1.00 90.19 95 LEU A O 1
ATOM 803 N N . GLY A 1 96 ? -3.207 -1.123 5.346 1.00 88.44 96 GLY A N 1
ATOM 804 C CA . GLY A 1 96 ? -3.213 -1.130 3.883 1.00 88.44 96 GLY A CA 1
ATOM 805 C C . GLY A 1 96 ? -2.116 -0.236 3.311 1.00 88.44 96 GLY A C 1
ATOM 806 O O . GLY A 1 96 ? -1.310 -0.690 2.501 1.00 88.44 96 GLY A O 1
ATOM 807 N N . MET A 1 97 ? -1.988 0.996 3.815 1.00 89.25 97 MET A N 1
ATOM 808 C CA . MET A 1 97 ? -0.929 1.921 3.398 1.00 89.25 97 MET A CA 1
ATOM 809 C C . MET A 1 97 ? 0.472 1.417 3.767 1.00 89.25 97 MET A C 1
ATOM 811 O O . MET A 1 97 ? 1.428 1.570 3.002 1.00 89.25 97 MET A O 1
ATOM 815 N N . LEU A 1 98 ? 0.614 0.762 4.918 1.00 86.69 98 LEU A N 1
ATOM 816 C CA . LEU A 1 98 ? 1.866 0.110 5.282 1.00 86.69 98 LEU A CA 1
ATOM 817 C C . LEU A 1 98 ? 2.196 -1.030 4.312 1.00 86.69 98 LEU A C 1
ATOM 819 O O . LEU A 1 98 ? 3.337 -1.146 3.870 1.00 86.69 98 LEU A O 1
ATOM 823 N N . TRP A 1 99 ? 1.212 -1.852 3.967 1.00 86.50 99 TRP A N 1
ATOM 824 C CA . TRP A 1 99 ? 1.386 -2.965 3.045 1.00 86.50 99 TRP A CA 1
ATOM 825 C C . TRP A 1 99 ? 1.746 -2.487 1.628 1.00 86.50 99 TRP A C 1
ATOM 827 O O . TRP A 1 99 ? 2.753 -2.930 1.074 1.00 86.50 99 TRP A O 1
ATOM 837 N N . ILE A 1 100 ? 1.024 -1.504 1.076 1.00 86.19 100 ILE A N 1
ATOM 838 C CA . ILE A 1 100 ? 1.295 -0.968 -0.269 1.00 86.19 100 ILE A CA 1
ATOM 839 C C . ILE A 1 100 ? 2.652 -0.265 -0.357 1.00 86.19 100 ILE A C 1
ATOM 841 O O . ILE A 1 100 ? 3.331 -0.403 -1.371 1.00 86.19 100 ILE A O 1
ATOM 845 N N . SER A 1 101 ? 3.095 0.427 0.703 1.00 80.88 101 SER A N 1
ATOM 846 C CA . SER A 1 101 ? 4.393 1.124 0.716 1.00 80.88 101 SER A CA 1
ATOM 847 C C . SER A 1 101 ? 5.597 0.185 0.576 1.00 80.88 101 SER A C 1
ATOM 849 O O . SER A 1 101 ? 6.688 0.621 0.211 1.00 80.88 101 SER A O 1
ATOM 851 N N . ARG A 1 102 ? 5.404 -1.114 0.837 1.00 77.12 102 ARG A N 1
ATOM 852 C CA . ARG A 1 102 ? 6.430 -2.148 0.640 1.00 77.12 102 ARG A CA 1
ATOM 853 C C . ARG A 1 102 ? 6.514 -2.618 -0.801 1.00 77.12 102 ARG A C 1
ATOM 855 O O . ARG A 1 102 ? 7.602 -2.897 -1.288 1.00 77.12 102 ARG A O 1
ATOM 862 N N . ILE A 1 103 ? 5.367 -2.707 -1.465 1.00 79.12 103 ILE A N 1
ATOM 863 C CA . ILE A 1 103 ? 5.266 -3.162 -2.853 1.00 79.12 103 ILE A CA 1
ATOM 864 C C . ILE A 1 103 ? 5.645 -2.019 -3.800 1.00 79.12 103 ILE A C 1
ATOM 866 O O . ILE A 1 103 ? 6.373 -2.216 -4.771 1.00 79.12 103 ILE A O 1
ATOM 870 N N . VAL A 1 104 ? 5.167 -0.809 -3.504 1.00 80.06 104 VAL A N 1
ATOM 871 C CA . VAL A 1 104 ? 5.372 0.389 -4.316 1.00 80.06 104 VAL A CA 1
ATOM 872 C C . VAL A 1 104 ? 6.253 1.371 -3.556 1.00 80.06 104 VAL A C 1
ATOM 874 O O . VAL A 1 104 ? 5.801 2.070 -2.650 1.00 80.06 104 VAL A O 1
ATOM 877 N N . ARG A 1 105 ? 7.518 1.479 -3.973 1.00 75.50 105 ARG A N 1
ATOM 878 C CA . ARG A 1 105 ? 8.395 2.558 -3.505 1.00 75.50 105 ARG A CA 1
ATOM 879 C C . ARG A 1 105 ? 8.015 3.862 -4.188 1.00 75.50 105 ARG A C 1
ATOM 881 O O . ARG A 1 105 ? 8.001 3.936 -5.416 1.00 75.50 105 ARG A O 1
ATOM 888 N N . LEU A 1 106 ? 7.780 4.904 -3.394 1.00 72.38 106 LEU A N 1
ATOM 889 C CA . LEU A 1 106 ? 7.394 6.225 -3.897 1.00 72.38 106 LEU A CA 1
ATOM 890 C C . LEU A 1 106 ? 8.428 6.794 -4.885 1.00 72.38 106 LEU A C 1
ATOM 892 O O . LEU A 1 106 ? 8.068 7.403 -5.889 1.00 72.38 106 LEU A O 1
ATOM 896 N N . GLU A 1 107 ? 9.709 6.498 -4.656 1.00 71.62 107 GLU A N 1
ATOM 897 C CA . GLU A 1 107 ? 10.829 6.876 -5.525 1.00 71.62 107 GLU A CA 1
ATOM 898 C C . GLU A 1 107 ? 10.663 6.393 -6.973 1.00 71.62 107 GLU A C 1
ATOM 900 O O . GLU A 1 107 ? 11.075 7.068 -7.914 1.00 71.62 107 GLU A O 1
ATOM 905 N N . ARG A 1 108 ? 10.007 5.245 -7.181 1.00 73.50 108 ARG A N 1
ATOM 906 C CA . ARG A 1 108 ? 9.777 4.675 -8.517 1.00 73.50 108 ARG A CA 1
ATOM 907 C C . ARG A 1 108 ? 8.678 5.389 -9.296 1.00 73.50 108 ARG A C 1
ATOM 909 O O . ARG A 1 108 ? 8.586 5.201 -10.505 1.00 73.50 108 ARG A O 1
ATOM 916 N N . LEU A 1 109 ? 7.867 6.216 -8.639 1.00 75.88 109 LEU A N 1
ATOM 917 C CA . LEU A 1 109 ? 6.862 7.053 -9.296 1.00 75.88 109 LEU A CA 1
ATOM 918 C C . LEU A 1 109 ? 7.452 8.385 -9.778 1.00 75.88 109 LEU A C 1
ATOM 920 O O . LEU A 1 109 ? 6.851 9.052 -10.617 1.00 75.88 109 LEU A O 1
ATOM 924 N N . LEU A 1 110 ? 8.648 8.757 -9.317 1.00 74.12 110 LEU A N 1
ATOM 925 C CA . LEU A 1 110 ? 9.306 10.014 -9.676 1.00 74.12 110 LEU A CA 1
ATOM 926 C C . LEU A 1 110 ? 9.586 10.192 -11.184 1.00 74.12 110 LEU A C 1
ATOM 928 O O . LEU A 1 110 ? 9.408 11.314 -11.666 1.00 74.12 110 LEU A O 1
ATOM 932 N N . PRO A 1 111 ? 9.922 9.150 -11.977 1.00 75.31 111 PRO A N 1
ATOM 933 C CA . PRO A 1 111 ? 10.034 9.275 -13.433 1.00 75.31 111 PRO A CA 1
ATOM 934 C C . PRO A 1 111 ? 8.753 9.772 -14.121 1.00 75.31 111 PRO A C 1
ATOM 936 O O . PRO A 1 111 ? 8.832 10.396 -15.176 1.00 75.31 111 PRO A O 1
ATOM 939 N N . LEU A 1 112 ? 7.570 9.573 -13.523 1.00 75.25 112 LEU A N 1
ATOM 940 C CA . LEU A 1 112 ? 6.306 10.101 -14.062 1.00 75.25 112 LEU A CA 1
ATOM 941 C C . LEU A 1 112 ? 6.252 11.632 -14.015 1.00 75.25 112 LEU A C 1
ATOM 943 O O . LEU A 1 112 ? 5.596 12.264 -14.842 1.00 75.25 112 LEU A O 1
ATOM 947 N N . LEU A 1 113 ? 6.990 12.237 -13.084 1.00 72.06 113 LEU A N 1
ATOM 948 C CA . LEU A 1 113 ? 7.105 13.681 -12.922 1.00 72.06 113 LEU A CA 1
ATOM 949 C C . LEU A 1 113 ? 8.190 14.289 -13.824 1.00 72.06 113 LEU A C 1
ATOM 951 O O . LEU A 1 113 ? 8.494 15.472 -13.682 1.00 72.06 113 LEU A O 1
ATOM 955 N N . TYR A 1 114 ? 8.766 13.529 -14.765 1.00 68.12 114 TYR A N 1
ATOM 956 C CA . TYR A 1 114 ? 9.788 14.024 -15.698 1.00 68.12 114 TYR A CA 1
ATOM 957 C C . TYR A 1 114 ? 9.307 15.229 -16.525 1.00 68.12 114 TYR A C 1
ATOM 959 O O . TYR A 1 114 ? 10.081 16.136 -16.817 1.00 68.12 114 TYR A O 1
ATOM 967 N N . LYS A 1 115 ? 8.004 15.297 -16.838 1.00 67.62 115 LYS A N 1
ATOM 968 C CA . LYS A 1 115 ? 7.398 16.448 -17.534 1.00 67.62 115 LYS A CA 1
ATOM 969 C C . LYS A 1 115 ? 7.290 17.716 -16.665 1.00 67.62 115 LYS A C 1
ATOM 971 O O . LYS A 1 115 ? 6.935 18.767 -17.184 1.00 67.62 115 LYS A O 1
ATOM 976 N N . TRP A 1 116 ? 7.586 17.625 -15.367 1.00 68.38 116 TRP A N 1
ATOM 977 C CA . TRP A 1 116 ? 7.452 18.698 -14.375 1.00 68.38 116 TRP A CA 1
ATOM 978 C C . TRP A 1 116 ? 8.787 18.946 -13.649 1.00 68.38 116 TRP A C 1
ATOM 980 O O . TRP A 1 116 ? 8.848 18.812 -12.427 1.00 68.38 116 TRP A O 1
ATOM 990 N N . PRO A 1 117 ? 9.861 19.334 -14.367 1.00 64.50 117 PRO A N 1
ATOM 991 C CA . PRO A 1 117 ? 11.248 19.282 -13.882 1.00 64.50 117 PRO A CA 1
ATOM 992 C C . PRO A 1 117 ? 11.501 20.076 -12.591 1.00 64.50 117 PRO A C 1
ATOM 994 O O . PRO A 1 117 ? 12.332 19.687 -11.770 1.00 64.50 117 PRO A O 1
ATOM 997 N N . ARG A 1 118 ? 10.766 21.177 -12.375 1.00 65.19 118 ARG A N 1
ATOM 998 C CA . ARG A 1 118 ? 10.848 21.967 -11.133 1.00 65.19 118 ARG A CA 1
ATOM 999 C C . ARG A 1 118 ? 10.272 21.208 -9.936 1.00 65.19 118 ARG A C 1
ATOM 1001 O O . ARG A 1 118 ? 10.898 21.174 -8.883 1.00 65.19 118 ARG A O 1
ATOM 1008 N N . SER A 1 119 ? 9.120 20.564 -10.107 1.00 63.81 119 SER A N 1
ATOM 1009 C CA . SER A 1 119 ? 8.475 19.766 -9.061 1.00 63.81 119 SER A CA 1
ATOM 1010 C C . SER A 1 119 ? 9.262 18.494 -8.769 1.00 63.81 119 SER A C 1
ATOM 1012 O O . SER A 1 119 ? 9.447 18.159 -7.603 1.00 63.81 119 SER A O 1
ATOM 1014 N N . THR A 1 120 ? 9.791 17.825 -9.800 1.00 61.09 120 THR A N 1
ATOM 1015 C CA . THR A 1 120 ? 10.664 16.656 -9.628 1.00 61.09 120 THR A CA 1
ATOM 1016 C C . THR A 1 120 ? 11.913 17.036 -8.845 1.00 61.09 120 THR A C 1
ATOM 1018 O O . THR A 1 120 ? 12.216 16.378 -7.862 1.00 61.09 120 THR A O 1
ATOM 1021 N N . SER A 1 121 ? 12.606 18.123 -9.207 1.00 59.91 121 SER A N 1
ATOM 1022 C CA . SER A 1 121 ? 13.815 18.557 -8.490 1.00 59.91 121 SER A CA 1
ATOM 1023 C C . SER A 1 121 ? 13.550 18.917 -7.026 1.00 59.91 121 SER A C 1
ATOM 1025 O O . SER A 1 121 ? 14.410 18.663 -6.187 1.00 59.91 121 SER A O 1
ATOM 1027 N N . LEU A 1 122 ? 12.394 19.510 -6.712 1.00 64.56 122 LEU A N 1
ATOM 1028 C CA . LEU A 1 122 ? 12.013 19.845 -5.337 1.00 64.56 122 LEU A CA 1
ATOM 1029 C C . LEU A 1 122 ? 11.659 18.597 -4.524 1.00 64.56 122 LEU A C 1
ATOM 1031 O O . LEU A 1 122 ? 12.122 18.465 -3.397 1.00 64.56 122 LEU A O 1
ATOM 1035 N N . LEU A 1 123 ? 10.890 17.669 -5.101 1.00 64.19 123 LEU A N 1
ATOM 1036 C CA . LEU A 1 123 ? 10.558 16.388 -4.472 1.00 64.19 123 LEU A CA 1
ATOM 1037 C C . LEU A 1 123 ? 11.801 15.523 -4.259 1.00 64.19 123 LEU A C 1
ATOM 1039 O O . LEU A 1 123 ? 11.970 14.984 -3.173 1.00 64.19 123 LEU A O 1
ATOM 1043 N N . TYR A 1 124 ? 12.693 15.436 -5.248 1.00 62.69 124 TYR A N 1
ATOM 1044 C CA . TYR A 1 124 ? 13.973 14.736 -5.116 1.00 62.69 124 TYR A CA 1
ATOM 1045 C C . TYR A 1 124 ? 14.870 15.382 -4.069 1.00 62.69 124 TYR A C 1
ATOM 1047 O O . TYR A 1 124 ? 15.433 14.670 -3.245 1.00 62.69 124 TYR A O 1
ATOM 1055 N N . GLY A 1 125 ? 14.980 16.714 -4.086 1.00 58.59 125 GLY A N 1
ATOM 1056 C CA . GLY A 1 125 ? 15.717 17.457 -3.072 1.00 58.59 125 GLY A CA 1
ATOM 1057 C C . GLY A 1 125 ? 15.174 17.142 -1.685 1.00 58.59 125 GLY A C 1
ATOM 1058 O O . GLY A 1 125 ? 15.904 16.625 -0.853 1.00 58.59 125 GLY A O 1
ATOM 1059 N N . ALA A 1 126 ? 13.878 17.353 -1.455 1.00 63.22 126 ALA A N 1
ATOM 1060 C CA . ALA A 1 126 ? 13.233 17.090 -0.171 1.00 63.22 126 ALA A CA 1
ATOM 1061 C C . ALA A 1 126 ? 13.360 15.626 0.280 1.00 63.22 126 ALA A C 1
ATOM 1063 O O . ALA A 1 126 ? 13.633 15.368 1.447 1.00 63.22 126 ALA A O 1
ATOM 1064 N N . TRP A 1 127 ? 13.197 14.664 -0.630 1.00 62.56 127 TRP A N 1
ATOM 1065 C CA . TRP A 1 127 ? 13.270 13.241 -0.303 1.00 62.56 127 TRP A CA 1
ATOM 1066 C C . TRP A 1 127 ? 14.693 12.785 0.031 1.00 62.56 127 TRP A C 1
ATOM 1068 O O . TRP A 1 127 ? 14.888 12.062 1.004 1.00 62.56 127 TRP A O 1
ATOM 1078 N N . ALA A 1 128 ? 15.694 13.240 -0.729 1.00 58.81 128 ALA A N 1
ATOM 1079 C CA . ALA A 1 128 ? 17.103 12.955 -0.458 1.00 58.81 128 ALA A CA 1
ATOM 1080 C C . ALA A 1 128 ? 17.599 13.648 0.823 1.00 58.81 128 ALA A C 1
ATOM 1082 O O . ALA A 1 128 ? 18.424 13.086 1.539 1.00 58.81 128 ALA A O 1
ATOM 1083 N N . LEU A 1 129 ? 17.040 14.822 1.140 1.00 58.31 129 LEU A N 1
ATOM 1084 C CA . LEU A 1 129 ? 17.357 15.601 2.336 1.00 58.31 129 LEU A CA 1
ATOM 1085 C C . LEU A 1 129 ? 16.925 14.908 3.635 1.00 58.31 129 LEU A C 1
ATOM 1087 O O . LEU A 1 129 ? 17.581 15.083 4.655 1.00 58.31 129 LEU A O 1
ATOM 1091 N N . ILE A 1 130 ? 15.837 14.130 3.650 1.00 63.53 130 ILE A N 1
ATOM 1092 C CA . ILE A 1 130 ? 15.297 13.577 4.907 1.00 63.53 130 ILE A CA 1
ATOM 1093 C C . ILE A 1 130 ? 16.282 12.604 5.591 1.00 63.53 130 ILE A C 1
ATOM 1095 O O . ILE A 1 130 ? 16.632 12.845 6.750 1.00 63.53 130 ILE A O 1
ATOM 1099 N N . PRO A 1 131 ? 16.786 11.536 4.937 1.00 58.88 131 PRO A N 1
ATOM 1100 C CA . PRO A 1 131 ? 17.677 10.574 5.589 1.00 58.88 131 PRO A CA 1
ATOM 1101 C C . PRO A 1 131 ? 19.050 11.168 5.916 1.00 58.88 131 PRO A C 1
ATOM 1103 O O . PRO A 1 131 ? 19.686 10.785 6.901 1.00 58.88 131 PRO A O 1
ATOM 1106 N N . SER A 1 132 ? 19.533 12.080 5.075 1.00 58.97 132 SER A N 1
ATOM 1107 C CA . SER A 1 132 ? 20.831 12.724 5.236 1.00 58.97 132 SER A CA 1
ATOM 1108 C C . SER A 1 132 ? 20.804 13.778 6.344 1.00 58.97 132 SER A C 1
ATOM 1110 O O . SER A 1 132 ? 21.691 13.766 7.199 1.00 58.97 132 SER A O 1
ATOM 1112 N N . MET A 1 133 ? 19.746 14.592 6.439 1.00 62.06 133 MET A N 1
ATOM 1113 C CA . MET A 1 133 ? 19.519 15.482 7.580 1.00 62.06 133 MET A CA 1
ATOM 1114 C C . MET A 1 133 ? 19.311 14.688 8.867 1.00 62.06 133 MET A C 1
ATOM 1116 O O . MET A 1 133 ? 19.876 15.054 9.890 1.00 62.06 133 MET A O 1
ATOM 1120 N N . GLU A 1 134 ? 18.585 13.567 8.844 1.00 65.50 134 GLU A N 1
ATOM 1121 C CA . GLU A 1 134 ? 18.428 12.713 10.029 1.00 65.50 134 GLU A CA 1
ATOM 1122 C C . GLU A 1 134 ? 19.782 12.166 10.526 1.00 65.50 134 GLU A C 1
ATOM 1124 O O . GLU A 1 134 ? 20.030 12.094 11.734 1.00 65.50 134 GLU A O 1
ATOM 1129 N N . ARG A 1 135 ? 20.689 11.789 9.613 1.00 65.31 135 ARG A N 1
ATOM 1130 C CA . ARG A 1 135 ? 22.058 11.369 9.962 1.00 65.31 135 ARG A CA 1
ATOM 1131 C C . ARG A 1 135 ? 22.899 12.535 10.468 1.00 65.31 135 ARG A C 1
ATOM 1133 O O . ARG A 1 135 ? 23.536 12.385 11.507 1.00 65.31 135 ARG A O 1
ATOM 1140 N N . ALA A 1 136 ? 22.870 13.676 9.785 1.00 62.81 136 ALA A N 1
ATOM 1141 C CA . ALA A 1 136 ? 23.626 14.867 10.161 1.00 62.81 136 ALA A CA 1
ATOM 1142 C C . ALA A 1 136 ? 23.196 15.401 11.537 1.00 62.81 136 ALA A C 1
ATOM 1144 O O . ALA A 1 136 ? 24.039 15.669 12.390 1.00 62.81 136 ALA A O 1
ATOM 1145 N N . VAL A 1 137 ? 21.888 15.444 11.805 1.00 63.00 137 VAL A N 1
ATOM 1146 C CA . VAL A 1 137 ? 21.329 15.842 13.103 1.00 63.00 137 VAL A CA 1
ATOM 1147 C C . VAL A 1 137 ? 21.710 14.839 14.190 1.00 63.00 137 VAL A C 1
ATOM 1149 O O . VAL A 1 137 ? 22.154 15.248 15.260 1.00 63.00 137 VAL A O 1
ATOM 1152 N N . ARG A 1 138 ? 21.624 13.523 13.934 1.00 68.69 138 ARG A N 1
ATOM 1153 C CA . ARG A 1 138 ? 22.083 12.507 14.903 1.00 68.69 138 ARG A CA 1
ATOM 1154 C C . ARG A 1 138 ? 23.580 12.601 15.189 1.00 68.69 138 ARG A C 1
ATOM 1156 O O . ARG A 1 138 ? 23.987 12.427 16.336 1.00 68.69 138 ARG A O 1
ATOM 1163 N N . GLN A 1 139 ? 24.393 12.854 14.171 1.00 66.75 139 GLN A N 1
ATOM 1164 C CA . GLN A 1 139 ? 25.840 12.987 14.310 1.00 66.75 139 GLN A CA 1
ATOM 1165 C C . GLN A 1 139 ? 26.209 14.257 15.083 1.00 66.75 139 GLN A C 1
ATOM 1167 O O . GLN A 1 139 ? 27.062 14.201 15.964 1.00 66.75 139 GLN A O 1
ATOM 1172 N N . SER A 1 140 ? 25.506 15.359 14.831 1.00 58.47 140 SER A N 1
ATOM 1173 C CA . SER A 1 140 ? 25.727 16.626 15.523 1.00 58.47 140 SER A CA 1
ATOM 1174 C C . SER A 1 140 ? 25.220 16.624 16.974 1.00 58.47 140 SER A C 1
ATOM 1176 O O . SER A 1 140 ? 25.916 17.089 17.874 1.00 58.47 140 SER A O 1
ATOM 1178 N N . LEU A 1 141 ? 24.070 16.000 17.256 1.00 65.75 141 LEU A N 1
ATOM 1179 C CA . LEU A 1 141 ? 23.590 15.798 18.632 1.00 65.75 141 LEU A CA 1
ATOM 1180 C C . LEU A 1 141 ? 24.563 14.956 19.469 1.00 65.75 141 LEU A C 1
ATOM 1182 O O . LEU A 1 141 ? 24.713 15.193 20.666 1.00 65.75 141 LEU A O 1
ATOM 1186 N N . ARG A 1 142 ? 25.240 13.985 18.841 1.00 68.88 142 ARG A N 1
ATOM 1187 C CA . ARG A 1 142 ? 26.291 13.189 19.491 1.00 68.88 142 ARG A CA 1
ATOM 1188 C C . ARG A 1 142 ? 27.558 13.995 19.755 1.00 68.88 142 ARG A C 1
ATOM 1190 O O . ARG A 1 142 ? 28.203 13.754 20.770 1.00 68.88 142 ARG A O 1
ATOM 1197 N N . SER A 1 143 ? 27.926 14.922 18.871 1.00 61.97 143 SER A N 1
ATOM 1198 C CA . SER A 1 143 ? 29.133 15.726 19.051 1.00 61.97 143 SER A CA 1
ATOM 1199 C C . SER A 1 143 ? 28.926 16.892 20.021 1.00 61.97 143 SER A C 1
ATOM 1201 O O . SER A 1 143 ? 29.852 17.206 20.767 1.00 61.97 143 SER A O 1
ATOM 1203 N N . HIS A 1 144 ? 27.753 17.540 20.049 1.00 62.75 144 HIS A N 1
ATOM 1204 C CA . HIS A 1 144 ? 27.524 18.795 20.788 1.00 62.75 144 HIS A CA 1
ATOM 1205 C C . HIS A 1 144 ? 26.209 18.783 21.612 1.00 62.75 144 HIS A C 1
ATOM 1207 O O . HIS A 1 144 ? 25.209 19.394 21.231 1.00 62.75 144 HIS A O 1
ATOM 1213 N N . PRO A 1 145 ? 26.194 18.143 22.798 1.00 59.53 145 PRO A N 1
ATOM 1214 C CA . PRO A 1 145 ? 24.963 17.839 23.540 1.00 59.53 145 PRO A CA 1
ATOM 1215 C C . PRO A 1 145 ? 24.300 19.017 24.281 1.00 59.53 145 PRO A C 1
ATOM 1217 O O . PRO A 1 145 ? 23.177 18.863 24.750 1.00 59.53 145 PRO A O 1
ATOM 1220 N N . LYS A 1 146 ? 24.958 20.179 24.439 1.00 58.94 146 LYS A N 1
ATOM 1221 C CA . LYS A 1 146 ? 24.480 21.240 25.358 1.00 58.94 146 LYS A CA 1
ATOM 1222 C C . LYS A 1 146 ? 23.910 22.514 24.716 1.00 58.94 146 LYS A C 1
ATOM 1224 O O . LYS A 1 146 ? 23.259 23.260 25.440 1.00 58.94 146 LYS A O 1
ATOM 1229 N N . LYS A 1 147 ? 24.095 22.777 23.411 1.00 57.03 147 LYS A N 1
ATOM 1230 C CA . LYS A 1 147 ? 23.548 23.992 22.745 1.00 57.03 147 LYS A CA 1
ATOM 1231 C C . LYS A 1 147 ? 23.171 23.864 21.255 1.00 57.03 147 LYS A C 1
ATOM 1233 O O . LYS A 1 147 ? 22.712 24.837 20.673 1.00 57.03 147 LYS A O 1
ATOM 1238 N N . ALA A 1 148 ? 23.301 22.698 20.627 1.00 56.97 148 ALA A N 1
ATOM 1239 C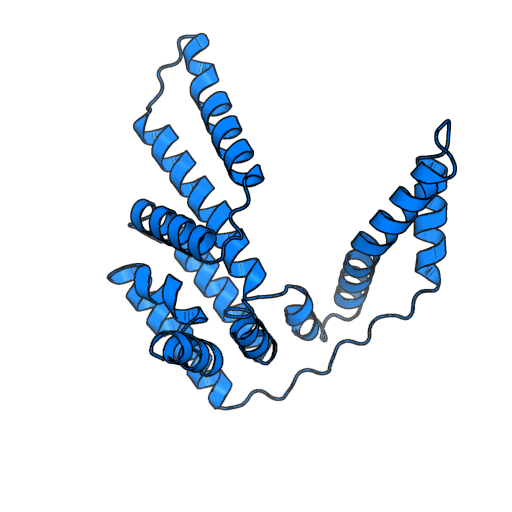 CA . ALA A 1 148 ? 23.552 22.658 19.184 1.00 56.97 148 ALA A CA 1
ATOM 1240 C C . ALA A 1 148 ? 22.429 22.080 18.306 1.00 56.97 148 ALA A C 1
ATOM 1242 O O . ALA A 1 148 ? 22.722 21.589 17.227 1.00 56.97 148 ALA A O 1
ATOM 1243 N N . TRP A 1 149 ? 21.149 22.095 18.700 1.00 57.44 149 TRP A N 1
ATOM 1244 C CA . TRP A 1 149 ? 20.109 21.584 17.782 1.00 57.44 149 TRP A CA 1
ATOM 1245 C C . TRP A 1 149 ? 19.942 22.473 16.537 1.0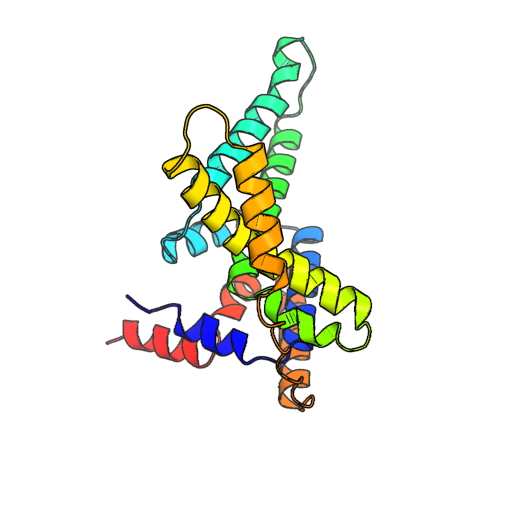0 57.44 149 TRP A C 1
ATOM 1247 O O . TRP A 1 149 ? 19.814 21.966 15.427 1.00 57.44 149 TRP A O 1
ATOM 1257 N N . GLN A 1 150 ? 20.009 23.797 16.705 1.00 60.44 150 GLN A N 1
ATOM 1258 C CA . GLN A 1 150 ? 19.950 24.745 15.584 1.00 60.44 150 GLN A CA 1
ATOM 1259 C C . GLN A 1 150 ? 21.203 24.649 14.697 1.00 60.44 150 GLN A C 1
ATOM 1261 O O . GLN A 1 150 ? 21.096 24.583 13.477 1.00 60.44 150 GLN A O 1
ATOM 1266 N N . GLU A 1 151 ? 22.375 24.531 15.319 1.00 60.00 151 GLU A N 1
ATOM 1267 C CA . GLU A 1 151 ? 23.671 24.391 14.642 1.00 60.00 151 GLU A CA 1
ATOM 1268 C C . GLU A 1 151 ? 23.790 23.038 13.906 1.00 60.00 151 GLU A C 1
ATOM 1270 O O . GLU A 1 151 ? 24.277 22.967 12.780 1.00 60.00 151 GLU A O 1
ATOM 1275 N N . ALA A 1 152 ? 23.236 21.965 14.485 1.00 57.28 152 ALA A N 1
ATOM 1276 C CA . ALA A 1 152 ? 23.099 20.647 13.863 1.00 57.28 152 ALA A CA 1
ATOM 1277 C C . ALA A 1 152 ? 22.273 20.684 12.577 1.00 57.28 152 ALA A C 1
ATOM 1279 O O . ALA A 1 152 ? 22.618 20.033 11.587 1.00 57.28 152 ALA A O 1
ATOM 1280 N N . ILE A 1 153 ? 21.168 21.430 12.602 1.00 59.53 153 ILE A N 1
ATOM 1281 C CA . ILE A 1 153 ? 20.295 21.609 11.443 1.00 59.53 153 ILE A CA 1
ATOM 1282 C C . ILE A 1 153 ? 21.018 22.406 10.363 1.00 59.53 153 ILE A C 1
ATOM 1284 O O . ILE A 1 153 ? 20.971 22.015 9.199 1.00 59.53 153 ILE A O 1
ATOM 1288 N N . GLU A 1 154 ? 21.718 23.478 10.727 1.00 64.56 154 GLU A N 1
ATOM 1289 C CA . GLU A 1 154 ? 22.434 24.326 9.774 1.00 64.56 154 GLU A CA 1
ATOM 1290 C C . GLU A 1 154 ? 23.580 23.579 9.071 1.00 64.56 154 GLU A C 1
ATOM 1292 O O . GLU A 1 154 ? 23.693 23.625 7.843 1.00 64.56 154 GLU A O 1
ATOM 1297 N N . ILE A 1 155 ? 24.372 22.805 9.819 1.00 60.62 155 ILE A N 1
ATOM 1298 C CA . ILE A 1 155 ? 25.420 21.929 9.266 1.00 60.62 155 ILE A CA 1
ATOM 1299 C C . ILE A 1 155 ? 24.798 20.854 8.366 1.00 60.62 155 ILE A C 1
ATOM 1301 O O . ILE A 1 155 ? 25.308 20.586 7.273 1.00 60.62 155 ILE A O 1
ATOM 1305 N N . GLY A 1 156 ? 23.661 20.287 8.783 1.00 58.53 156 GLY A N 1
ATOM 1306 C CA . GLY A 1 156 ? 22.860 19.382 7.965 1.00 58.53 156 GLY A CA 1
ATOM 1307 C C . GLY A 1 156 ? 22.495 20.012 6.623 1.00 58.53 156 GLY A C 1
ATOM 1308 O O . GLY A 1 156 ? 22.861 19.470 5.588 1.00 58.53 156 GLY A O 1
ATOM 1309 N N . ILE A 1 157 ? 21.873 21.193 6.619 1.00 60.53 157 ILE A N 1
ATOM 1310 C CA . ILE A 1 157 ? 21.449 21.906 5.401 1.00 60.53 157 ILE A CA 1
ATOM 1311 C C . ILE A 1 157 ? 22.643 22.251 4.496 1.00 60.53 157 ILE A C 1
ATOM 1313 O O . ILE A 1 157 ? 22.564 22.080 3.278 1.00 60.53 157 ILE A O 1
ATOM 1317 N N . ASN A 1 158 ? 23.758 22.719 5.061 1.00 61.31 158 ASN A N 1
ATOM 1318 C CA . ASN A 1 158 ? 24.928 23.127 4.279 1.00 61.31 158 ASN A CA 1
ATOM 1319 C C . ASN A 1 158 ? 25.666 21.944 3.636 1.00 61.31 158 ASN A C 1
ATOM 1321 O O . ASN A 1 158 ? 26.127 22.064 2.497 1.00 61.31 158 ASN A O 1
ATOM 1325 N N . SER A 1 159 ? 25.717 20.787 4.306 1.00 57.56 159 SER A N 1
ATOM 1326 C CA . SER A 1 159 ? 26.301 19.564 3.733 1.00 57.56 159 SER A CA 1
ATOM 1327 C C . SER A 1 159 ? 25.550 19.084 2.483 1.00 57.56 159 SER A C 1
ATOM 1329 O O . SER A 1 159 ? 26.149 18.559 1.550 1.00 57.56 159 SER A O 1
ATOM 1331 N N . GLN A 1 160 ? 24.247 19.359 2.420 1.00 55.03 160 GLN A N 1
ATOM 1332 C CA . GLN A 1 160 ? 23.347 18.886 1.369 1.00 55.03 160 GLN A CA 1
ATOM 1333 C C . GLN A 1 160 ? 23.382 19.732 0.095 1.00 55.03 160 GLN A C 1
ATOM 1335 O O . GLN A 1 160 ? 23.003 19.259 -0.974 1.00 55.03 160 GLN A O 1
ATOM 1340 N N . ARG A 1 161 ? 23.886 20.972 0.164 1.00 57.84 161 ARG A N 1
ATOM 1341 C CA . ARG A 1 161 ? 24.050 21.836 -1.021 1.00 57.84 161 ARG A CA 1
ATOM 1342 C C . ARG A 1 161 ? 25.044 21.277 -2.044 1.00 57.84 161 ARG A C 1
ATOM 1344 O O . ARG A 1 161 ? 25.008 21.695 -3.198 1.00 57.84 161 ARG A O 1
ATOM 1351 N N . HIS A 1 162 ? 25.907 20.355 -1.621 1.00 55.81 162 HIS A N 1
ATOM 1352 C CA . HIS A 1 162 ? 26.988 19.792 -2.429 1.00 55.81 162 HIS A CA 1
ATOM 1353 C C . HIS A 1 162 ? 26.748 18.330 -2.835 1.00 55.81 162 HIS A C 1
ATOM 1355 O O . HIS A 1 162 ? 27.581 17.761 -3.540 1.00 55.81 162 HIS A O 1
ATOM 1361 N N . GLU A 1 163 ? 25.638 17.708 -2.418 1.00 47.94 163 GLU A N 1
ATOM 1362 C CA . GLU A 1 163 ? 25.351 16.329 -2.812 1.00 47.94 163 GLU A CA 1
ATOM 1363 C C . GLU A 1 163 ? 24.933 16.247 -4.293 1.00 47.94 163 GLU A C 1
ATOM 1365 O O . GLU A 1 163 ? 24.158 17.081 -4.782 1.00 47.94 163 GLU A O 1
ATOM 1370 N N . PRO A 1 164 ? 25.444 15.252 -5.044 1.00 48.34 164 PRO A N 1
ATOM 1371 C CA . PRO A 1 164 ? 25.113 15.084 -6.449 1.00 48.34 164 PRO A CA 1
ATOM 1372 C C . PRO A 1 164 ? 23.613 14.822 -6.601 1.00 48.34 164 PRO A C 1
ATOM 1374 O O . PRO A 1 164 ? 23.049 13.918 -5.987 1.00 48.34 164 PRO A O 1
ATOM 1377 N N . ARG A 1 165 ? 22.957 15.624 -7.447 1.00 53.41 165 ARG A N 1
ATOM 1378 C CA . ARG A 1 165 ? 21.536 15.460 -7.772 1.00 53.41 165 ARG A CA 1
ATOM 1379 C C . ARG A 1 165 ? 21.318 14.061 -8.349 1.00 53.41 165 ARG A C 1
ATOM 1381 O O . ARG A 1 165 ? 21.852 13.749 -9.411 1.00 53.41 165 ARG A O 1
ATOM 1388 N N . PHE A 1 166 ? 20.537 13.236 -7.654 1.00 51.00 166 PHE A N 1
ATOM 1389 C CA . PHE A 1 166 ? 20.180 11.895 -8.109 1.00 51.00 166 PHE A CA 1
ATOM 1390 C C . PHE A 1 166 ? 19.540 11.965 -9.501 1.00 51.00 166 PHE A C 1
ATOM 1392 O O . PHE A 1 166 ? 18.491 12.583 -9.692 1.00 51.00 166 PHE A O 1
ATOM 1399 N N . ALA A 1 167 ? 20.200 11.356 -10.486 1.00 51.62 167 ALA A N 1
ATOM 1400 C CA . ALA A 1 167 ? 19.679 11.245 -11.837 1.00 51.62 167 ALA A CA 1
ATOM 1401 C C . ALA A 1 167 ? 18.513 10.249 -11.838 1.00 51.62 167 ALA A C 1
ATOM 1403 O O . ALA A 1 167 ? 18.665 9.094 -11.445 1.00 51.62 167 ALA A O 1
ATOM 1404 N N . VAL A 1 168 ? 17.340 10.712 -12.262 1.00 57.25 168 VAL A N 1
ATOM 1405 C CA . VAL A 1 168 ? 16.155 9.869 -12.450 1.00 57.25 168 VAL A CA 1
ATOM 1406 C C . VAL A 1 168 ? 16.475 8.827 -13.520 1.00 57.25 168 VAL A C 1
ATOM 1408 O O . VAL A 1 168 ? 16.842 9.203 -14.634 1.00 57.25 168 VAL A O 1
ATOM 1411 N N . GLU A 1 169 ? 16.338 7.534 -13.210 1.00 60.38 169 GLU A N 1
ATOM 1412 C CA . GLU A 1 169 ? 16.449 6.497 -14.242 1.00 60.38 169 GLU A CA 1
ATOM 1413 C C . GLU A 1 169 ? 15.420 6.783 -15.352 1.00 60.38 169 GLU A C 1
ATOM 1415 O O . GLU A 1 169 ? 14.239 7.009 -15.056 1.00 60.38 169 GLU A O 1
ATOM 1420 N N . PRO A 1 170 ? 15.835 6.807 -16.632 1.00 63.41 170 PRO A N 1
ATOM 1421 C CA . PRO A 1 170 ? 14.929 7.104 -17.725 1.00 63.41 170 PRO A CA 1
ATOM 1422 C C . PRO A 1 170 ? 13.828 6.046 -17.800 1.00 63.41 170 PRO A C 1
ATOM 1424 O O . PRO A 1 170 ? 14.066 4.840 -17.710 1.00 63.41 170 PRO A O 1
ATOM 1427 N N . MET A 1 171 ? 12.598 6.515 -17.984 1.00 69.75 171 MET A N 1
ATOM 1428 C CA . MET A 1 171 ? 11.422 5.660 -18.050 1.00 69.75 171 MET A CA 1
ATOM 1429 C C . MET A 1 171 ? 11.511 4.719 -19.261 1.00 69.75 171 MET A C 1
ATOM 1431 O O . MET A 1 171 ? 11.636 5.166 -20.404 1.00 69.75 171 MET A O 1
ATOM 1435 N N . ARG A 1 172 ? 11.437 3.402 -19.018 1.00 79.69 172 ARG A N 1
ATOM 1436 C CA . ARG A 1 172 ? 11.336 2.393 -20.087 1.00 79.69 172 ARG A CA 1
ATOM 1437 C C . ARG A 1 172 ? 10.106 2.690 -20.950 1.00 79.69 172 ARG A C 1
ATOM 1439 O O . ARG A 1 172 ? 9.075 3.101 -20.429 1.00 79.69 172 ARG A O 1
ATOM 1446 N N . ARG A 1 173 ? 10.176 2.409 -22.256 1.00 82.00 173 ARG A N 1
ATOM 1447 C CA . ARG A 1 173 ? 8.988 2.440 -23.124 1.00 82.00 173 ARG A CA 1
ATOM 1448 C C . ARG A 1 173 ? 7.908 1.486 -22.605 1.00 82.00 173 ARG A C 1
ATOM 1450 O O . ARG A 1 173 ? 8.213 0.378 -22.155 1.00 82.00 173 ARG A O 1
ATOM 1457 N N . PHE A 1 174 ? 6.662 1.928 -22.720 1.00 84.12 174 PHE A N 1
ATOM 1458 C CA . PHE A 1 174 ? 5.484 1.148 -22.366 1.00 84.12 174 PHE A CA 1
ATOM 1459 C C . PHE A 1 174 ? 5.307 -0.011 -23.354 1.00 84.12 174 PHE A C 1
ATOM 1461 O O . PHE A 1 174 ? 5.328 0.201 -24.569 1.00 84.12 174 PHE A O 1
ATOM 1468 N N . ARG A 1 175 ? 5.190 -1.241 -22.848 1.00 85.31 175 ARG A N 1
ATOM 1469 C CA . ARG A 1 175 ? 5.076 -2.466 -23.657 1.00 85.31 175 ARG A CA 1
ATOM 1470 C C . ARG A 1 175 ? 3.694 -3.094 -23.478 1.00 85.31 175 ARG A C 1
ATOM 1472 O O . ARG A 1 175 ? 2.996 -2.821 -22.510 1.00 85.31 175 ARG A O 1
ATOM 1479 N N . PHE A 1 176 ? 3.322 -3.998 -24.383 1.00 84.19 176 PHE A N 1
ATOM 1480 C CA . PHE A 1 176 ? 2.058 -4.743 -24.294 1.00 84.19 176 PHE A CA 1
ATOM 1481 C C . PHE A 1 176 ? 1.914 -5.534 -22.979 1.00 84.19 176 PHE A C 1
ATOM 1483 O O . PHE A 1 176 ? 0.830 -5.613 -22.412 1.00 84.19 176 PHE A O 1
ATOM 1490 N N . GLU A 1 177 ? 3.025 -6.049 -22.4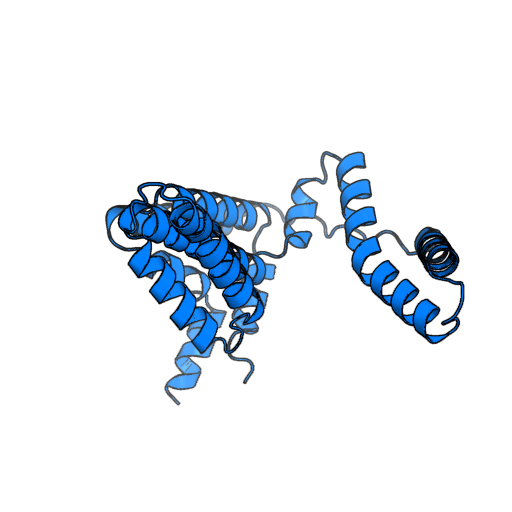43 1.00 84.62 177 GLU A N 1
ATOM 1491 C CA . GLU A 1 177 ? 3.074 -6.681 -21.117 1.00 84.62 177 GLU A CA 1
ATOM 1492 C C . GLU A 1 177 ? 2.536 -5.757 -20.009 1.00 84.62 177 GLU A C 1
ATOM 1494 O O . GLU A 1 177 ? 1.864 -6.223 -19.092 1.00 84.62 177 GLU A O 1
ATOM 1499 N N . ASP A 1 178 ? 2.789 -4.447 -20.105 1.00 86.06 178 ASP A N 1
ATOM 1500 C CA . ASP A 1 178 ? 2.333 -3.465 -19.122 1.00 86.06 178 ASP A CA 1
ATOM 15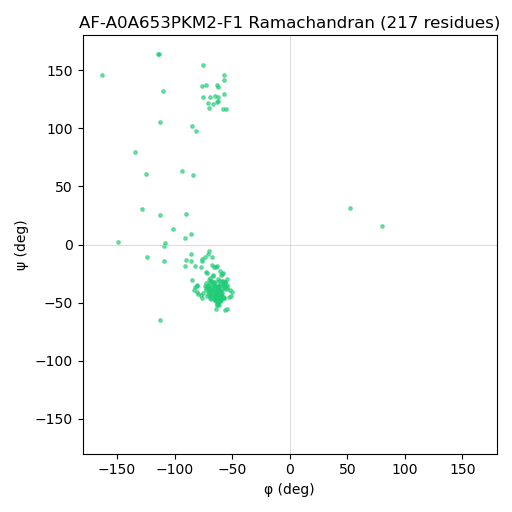01 C C . ASP A 1 178 ? 0.815 -3.223 -19.245 1.00 86.06 178 ASP A C 1
ATOM 1503 O O . ASP A 1 178 ? 0.133 -3.101 -18.231 1.00 86.06 178 ASP A O 1
ATOM 1507 N N . VAL A 1 179 ? 0.259 -3.252 -20.466 1.00 87.88 179 VAL A N 1
ATOM 1508 C CA . VAL A 1 179 ? -1.199 -3.198 -20.714 1.00 87.88 179 VAL A CA 1
ATOM 1509 C C . VAL A 1 179 ? -1.901 -4.397 -20.085 1.00 87.88 179 VAL A C 1
ATOM 1511 O O . VAL A 1 179 ? -2.894 -4.234 -19.377 1.00 87.88 179 VAL A O 1
ATOM 1514 N N . LEU A 1 180 ? -1.363 -5.601 -20.300 1.00 87.88 180 LEU A N 1
ATOM 1515 C CA . LEU A 1 180 ? -1.904 -6.819 -19.703 1.00 87.88 180 LEU A CA 1
ATOM 1516 C C . LEU A 1 180 ? -1.876 -6.737 -18.171 1.00 87.88 180 LEU A C 1
ATOM 1518 O O . LEU A 1 180 ? -2.832 -7.138 -17.514 1.00 87.88 180 LEU A O 1
ATOM 1522 N N . GLN A 1 181 ? -0.808 -6.183 -17.591 1.00 86.19 181 GLN A N 1
ATOM 1523 C CA . GLN A 1 181 ? -0.735 -5.980 -16.146 1.00 86.19 181 GLN A CA 1
ATOM 1524 C C . GLN A 1 181 ? -1.787 -4.991 -15.637 1.00 86.19 181 GLN A C 1
ATOM 1526 O O . GLN A 1 181 ? -2.410 -5.280 -14.620 1.00 86.19 181 GLN A O 1
ATOM 1531 N N . LEU A 1 182 ? -2.020 -3.870 -16.328 1.00 91.25 182 LEU A N 1
ATOM 1532 C CA . LEU A 1 182 ? -3.095 -2.936 -15.968 1.00 91.25 182 LEU A CA 1
ATOM 1533 C C . LEU A 1 182 ? -4.460 -3.629 -15.985 1.00 91.25 182 LEU A C 1
ATOM 1535 O O . LEU A 1 182 ? -5.227 -3.495 -15.033 1.00 91.25 182 LEU A O 1
ATOM 1539 N N . PHE A 1 183 ? -4.731 -4.418 -17.027 1.00 91.56 183 PHE A N 1
ATOM 1540 C CA . PHE A 1 183 ? -5.965 -5.190 -17.128 1.00 91.56 183 PHE A CA 1
ATOM 1541 C C . PHE A 1 183 ? -6.112 -6.184 -15.969 1.00 91.56 183 PHE A C 1
ATOM 1543 O O . PHE A 1 183 ? -7.155 -6.223 -15.326 1.00 91.56 183 PHE A O 1
ATOM 1550 N N . MET A 1 184 ? -5.053 -6.930 -15.643 1.00 90.31 184 MET A N 1
ATOM 1551 C CA . MET A 1 184 ? -5.058 -7.873 -14.520 1.00 90.31 184 MET A CA 1
ATOM 1552 C C . MET A 1 184 ? -5.270 -7.180 -13.169 1.00 90.31 184 MET A C 1
ATOM 1554 O O . MET A 1 184 ? -6.025 -7.693 -12.348 1.00 90.31 184 MET A O 1
ATOM 1558 N N . ILE A 1 185 ? -4.642 -6.021 -12.937 1.00 91.69 185 ILE A N 1
ATOM 1559 C CA . ILE A 1 185 ? -4.858 -5.220 -11.720 1.00 91.69 185 ILE A CA 1
ATOM 1560 C C . ILE A 1 185 ? -6.324 -4.797 -11.625 1.00 91.69 185 ILE A C 1
ATOM 1562 O O . ILE A 1 185 ? -6.932 -4.959 -10.570 1.00 91.69 185 ILE A O 1
ATOM 1566 N N . GLY A 1 186 ? -6.890 -4.285 -12.721 1.00 91.75 186 GLY A N 1
ATOM 1567 C CA . GLY A 1 186 ? -8.285 -3.852 -12.768 1.00 91.75 186 GLY A CA 1
ATOM 1568 C C . GLY A 1 186 ? -9.255 -5.006 -12.527 1.00 91.75 186 GLY A C 1
ATOM 1569 O O . GLY A 1 186 ? -10.147 -4.890 -11.692 1.00 91.75 186 GLY A O 1
ATOM 1570 N N . LEU A 1 187 ? -9.040 -6.142 -13.195 1.00 92.88 187 LEU A N 1
ATOM 1571 C CA . LEU A 1 187 ? -9.868 -7.338 -13.049 1.00 92.88 187 LEU A CA 1
ATOM 1572 C C . LEU A 1 187 ? -9.835 -7.877 -11.618 1.00 92.88 187 LEU A C 1
ATOM 1574 O O . LEU A 1 187 ? -10.882 -8.144 -11.037 1.00 92.88 187 LEU A O 1
ATOM 1578 N N . ILE A 1 188 ? -8.646 -8.015 -11.032 1.00 92.44 188 ILE A N 1
ATOM 1579 C CA . ILE A 1 188 ? -8.503 -8.522 -9.664 1.00 92.44 188 ILE A CA 1
ATOM 1580 C C . ILE A 1 188 ? -9.071 -7.528 -8.659 1.00 92.44 188 ILE A C 1
ATOM 1582 O O . ILE A 1 188 ? -9.741 -7.945 -7.722 1.00 92.44 188 ILE A O 1
ATOM 1586 N N . GLY A 1 189 ? -8.854 -6.228 -8.862 1.00 90.69 189 GLY A N 1
ATOM 1587 C CA . GLY A 1 189 ? -9.456 -5.199 -8.022 1.00 90.69 189 GLY A CA 1
ATOM 1588 C C . GLY A 1 189 ? -10.983 -5.251 -8.050 1.00 90.69 189 GLY A C 1
ATOM 1589 O O . GLY A 1 189 ? -11.609 -5.213 -6.995 1.00 90.69 189 GLY A O 1
ATOM 1590 N N . TYR A 1 190 ? -11.575 -5.422 -9.235 1.00 91.44 190 TYR A N 1
ATOM 1591 C CA . TYR A 1 190 ? -13.020 -5.572 -9.403 1.00 91.44 190 TYR A CA 1
ATOM 1592 C C . TYR A 1 190 ? -13.554 -6.836 -8.718 1.00 91.44 190 TYR A C 1
ATOM 1594 O O . TYR A 1 190 ? -14.439 -6.747 -7.870 1.00 91.44 190 TYR A O 1
ATOM 1602 N N . VAL A 1 191 ? -12.959 -8.002 -8.997 1.00 91.62 191 VAL A N 1
ATOM 1603 C CA . VAL A 1 191 ? -13.321 -9.269 -8.335 1.00 91.62 191 VAL A CA 1
ATOM 1604 C C . VAL A 1 191 ? -13.192 -9.145 -6.817 1.00 91.62 191 VAL A C 1
ATOM 1606 O O . VAL A 1 191 ? -14.007 -9.690 -6.076 1.00 91.62 191 VAL A O 1
ATOM 1609 N N . SER A 1 192 ? -12.193 -8.405 -6.335 1.00 90.19 192 SER A N 1
ATOM 1610 C CA . SER A 1 192 ? -11.990 -8.228 -4.905 1.00 90.19 192 SER A CA 1
ATOM 1611 C C . SER A 1 192 ? -12.997 -7.329 -4.205 1.00 90.19 192 SER A C 1
ATOM 1613 O O . SER A 1 192 ? -13.188 -7.483 -3.000 1.00 90.19 192 SER A O 1
ATOM 1615 N N . LEU A 1 193 ? -13.637 -6.423 -4.937 1.00 89.31 193 LEU A N 1
ATOM 1616 C CA . LEU A 1 193 ? -14.733 -5.612 -4.418 1.00 89.31 193 LEU A CA 1
ATOM 1617 C C . LEU A 1 193 ? -16.058 -6.373 -4.418 1.00 89.31 193 LEU A C 1
ATOM 1619 O O . LEU A 1 193 ? -16.805 -6.270 -3.452 1.00 89.31 193 LEU A O 1
ATOM 1623 N N . GLU A 1 194 ? -16.323 -7.140 -5.475 1.00 88.50 194 GLU A N 1
ATOM 1624 C CA . GLU A 1 194 ? -17.605 -7.827 -5.660 1.00 88.50 194 GLU A CA 1
ATOM 1625 C C . GLU A 1 194 ? -17.713 -9.135 -4.866 1.00 88.50 194 GLU A C 1
ATOM 1627 O O . GLU A 1 194 ? -18.801 -9.506 -4.436 1.00 88.50 194 GLU A O 1
ATOM 1632 N N . TRP A 1 195 ? -16.613 -9.881 -4.713 1.00 86.44 195 TRP A N 1
ATOM 1633 C CA . TRP A 1 195 ? -16.649 -11.226 -4.122 1.00 86.44 195 TRP A CA 1
ATOM 1634 C C . TRP A 1 195 ? -15.949 -11.301 -2.772 1.00 86.44 195 TRP A C 1
ATOM 1636 O O . TRP A 1 195 ? -16.554 -11.641 -1.762 1.00 86.44 195 TRP A O 1
ATOM 1646 N N . THR A 1 196 ? -14.638 -11.076 -2.753 1.00 86.75 196 THR A N 1
ATOM 1647 C CA . THR A 1 196 ? -13.842 -11.172 -1.527 1.00 86.75 196 THR A CA 1
ATOM 1648 C C . THR A 1 196 ? -12.505 -10.483 -1.713 1.00 86.75 196 THR A C 1
ATOM 1650 O O . THR A 1 196 ? -11.908 -10.558 -2.777 1.00 86.75 196 THR A O 1
ATOM 1653 N N . ILE A 1 197 ? -11.971 -9.868 -0.663 1.00 88.19 197 ILE A N 1
ATOM 1654 C CA . ILE A 1 197 ? -10.711 -9.116 -0.720 1.00 88.19 197 ILE A CA 1
ATOM 1655 C C . ILE A 1 197 ? -9.447 -9.986 -0.822 1.00 88.19 197 ILE A C 1
ATOM 1657 O O . ILE A 1 197 ? -8.349 -9.492 -1.079 1.00 88.19 197 ILE A O 1
ATOM 1661 N N . ILE A 1 198 ? -9.579 -11.297 -0.627 1.00 88.56 198 ILE A N 1
ATOM 1662 C CA . ILE A 1 198 ? -8.454 -12.240 -0.589 1.00 88.56 198 ILE A CA 1
ATOM 1663 C C . ILE A 1 198 ? -7.590 -12.208 -1.872 1.00 88.56 198 ILE A C 1
ATOM 1665 O O . ILE A 1 198 ? -6.366 -12.118 -1.745 1.00 88.56 198 ILE A O 1
ATOM 1669 N N . PRO A 1 199 ? -8.150 -12.221 -3.100 1.00 89.38 199 PRO A N 1
ATOM 1670 C CA . PRO A 1 199 ? -7.378 -12.131 -4.335 1.00 89.38 199 PRO A CA 1
ATOM 1671 C C . PRO A 1 199 ? -6.506 -10.877 -4.396 1.00 89.38 199 PRO A C 1
ATOM 1673 O O . PRO A 1 199 ? -5.363 -10.969 -4.833 1.00 89.38 199 PRO A O 1
ATOM 1676 N N . TRP A 1 200 ? -6.983 -9.731 -3.902 1.00 91.00 200 TRP A N 1
ATOM 1677 C CA . TRP A 1 200 ? -6.199 -8.499 -3.842 1.00 91.00 200 TRP A CA 1
ATOM 1678 C C . TRP A 1 200 ? -4.988 -8.617 -2.916 1.00 91.00 200 TRP A C 1
ATOM 1680 O O . TRP A 1 200 ? -3.889 -8.205 -3.281 1.00 91.00 200 TRP A O 1
ATOM 1690 N N . LEU A 1 201 ? -5.177 -9.202 -1.729 1.00 88.56 201 LEU A N 1
ATOM 1691 C CA . LEU A 1 201 ? -4.097 -9.421 -0.763 1.00 88.56 201 LEU A CA 1
ATOM 1692 C C . LEU A 1 201 ? -3.024 -10.364 -1.307 1.00 88.56 201 LEU A C 1
ATOM 1694 O O . LEU A 1 201 ? -1.839 -10.170 -1.049 1.00 88.56 201 LEU A O 1
ATOM 1698 N N . ILE A 1 202 ? -3.433 -11.377 -2.068 1.00 86.69 202 ILE A N 1
ATOM 1699 C CA . ILE A 1 202 ? -2.527 -12.393 -2.604 1.00 86.69 202 ILE A CA 1
ATOM 1700 C C . ILE A 1 202 ? -1.875 -11.926 -3.910 1.00 86.69 202 ILE A C 1
ATOM 1702 O O . ILE A 1 202 ? -0.734 -12.295 -4.177 1.00 86.69 202 ILE A O 1
ATOM 1706 N N . TYR A 1 203 ? -2.545 -11.097 -4.714 1.00 86.44 203 TYR A N 1
ATOM 1707 C CA . TYR A 1 203 ? -2.107 -10.739 -6.065 1.00 86.44 203 TYR A CA 1
ATOM 1708 C C . TYR A 1 203 ? -0.656 -10.257 -6.164 1.00 86.44 203 TYR A C 1
ATOM 1710 O O . TYR A 1 203 ? 0.063 -10.753 -7.038 1.00 86.44 203 TYR A O 1
ATOM 1718 N N . PRO A 1 204 ? -0.159 -9.379 -5.271 1.00 81.31 204 PRO A N 1
ATOM 1719 C CA . PRO A 1 204 ? 1.236 -8.969 -5.310 1.00 81.31 204 PRO A CA 1
ATOM 1720 C C . PRO A 1 204 ? 2.220 -10.116 -5.167 1.00 81.31 204 PRO A C 1
ATOM 1722 O O . PRO A 1 204 ? 3.332 -10.000 -5.659 1.00 81.31 204 PRO A O 1
ATOM 1725 N N . TYR A 1 205 ? 1.832 -11.221 -4.540 1.00 77.19 205 TYR A N 1
ATOM 1726 C CA . TYR A 1 205 ? 2.654 -12.413 -4.330 1.00 77.19 205 TYR A CA 1
ATOM 1727 C C . TYR A 1 205 ? 2.531 -13.431 -5.465 1.00 77.19 205 TYR A C 1
ATOM 1729 O O . TYR A 1 205 ? 3.388 -14.302 -5.596 1.00 77.19 205 TYR A O 1
ATOM 1737 N N . VAL A 1 206 ? 1.540 -13.293 -6.350 1.00 76.12 206 VAL A N 1
ATOM 1738 C CA . VAL A 1 206 ? 1.396 -14.121 -7.558 1.00 76.12 206 VAL A CA 1
ATOM 1739 C C . VAL A 1 206 ? 2.268 -13.556 -8.686 1.00 76.12 206 VAL A C 1
ATOM 1741 O O . VAL A 1 206 ? 1.801 -13.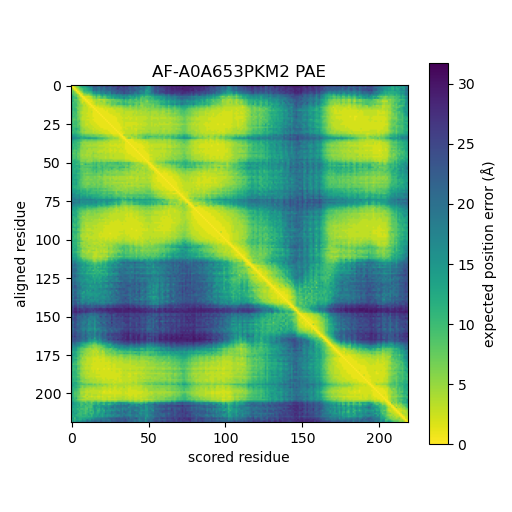147 -9.748 1.00 76.12 206 VAL A O 1
ATOM 1744 N N . THR A 1 207 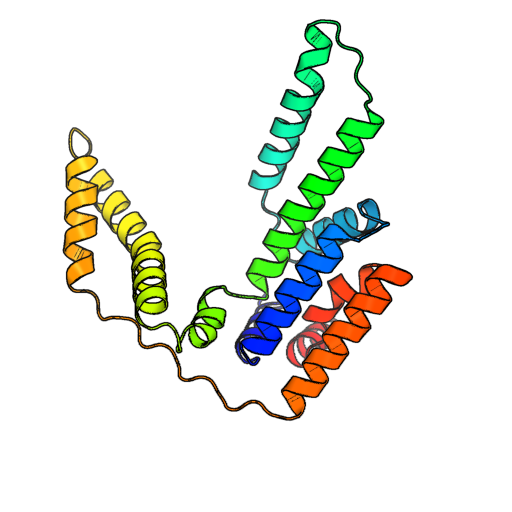? 3.574 -13.489 -8.445 1.00 67.31 207 THR A N 1
ATOM 1745 C CA . THR A 1 207 ? 4.594 -13.128 -9.440 1.00 67.31 207 THR A CA 1
ATOM 1746 C C . THR A 1 207 ? 5.499 -14.321 -9.719 1.00 67.31 207 THR A C 1
ATOM 1748 O O . THR A 1 207 ? 5.528 -15.276 -8.947 1.00 67.31 207 THR A O 1
ATOM 1751 N N . LYS A 1 208 ? 6.266 -14.291 -10.821 1.00 56.97 208 LYS A N 1
ATOM 1752 C CA . LYS A 1 208 ? 7.247 -15.354 -11.109 1.00 56.97 208 LYS A CA 1
ATOM 1753 C C . LYS A 1 208 ? 8.215 -15.559 -9.933 1.00 56.97 208 LYS A C 1
ATOM 1755 O O . LYS A 1 208 ? 8.524 -16.705 -9.615 1.00 56.97 208 LYS A O 1
ATOM 1760 N N . GLY A 1 209 ? 8.644 -14.486 -9.264 1.00 53.12 209 GLY A N 1
ATOM 1761 C CA . GLY A 1 209 ? 9.428 -14.543 -8.032 1.00 53.12 209 GLY A CA 1
ATOM 1762 C C . GLY A 1 209 ? 8.667 -15.158 -6.856 1.00 53.12 209 GLY A C 1
ATOM 1763 O O . GLY A 1 209 ? 9.185 -16.075 -6.227 1.00 53.12 209 GLY A O 1
ATOM 1764 N N . GLY A 1 210 ? 7.428 -14.730 -6.599 1.00 53.47 210 GLY A N 1
ATOM 1765 C CA . GLY A 1 210 ? 6.625 -15.263 -5.492 1.00 53.47 210 GLY A CA 1
ATOM 1766 C C . GLY A 1 210 ? 6.229 -16.736 -5.659 1.00 53.47 210 GLY A C 1
ATOM 1767 O O . GLY A 1 210 ? 6.253 -17.493 -4.694 1.00 53.47 210 GLY A O 1
ATOM 1768 N N . VAL A 1 211 ? 5.967 -17.185 -6.889 1.00 56.66 211 VAL A N 1
ATOM 1769 C CA . VAL A 1 211 ? 5.681 -18.595 -7.211 1.00 56.66 211 VAL A CA 1
ATOM 1770 C C . VAL A 1 211 ? 6.935 -19.468 -7.074 1.00 56.66 211 VAL A C 1
ATOM 1772 O O . VAL A 1 211 ? 6.853 -20.585 -6.564 1.00 56.66 211 VAL A O 1
ATOM 1775 N N . ARG A 1 212 ? 8.112 -18.965 -7.477 1.00 53.88 212 ARG A N 1
ATOM 1776 C CA . ARG A 1 212 ? 9.392 -19.657 -7.252 1.00 53.88 212 ARG A CA 1
ATOM 1777 C C . ARG A 1 212 ? 9.687 -19.813 -5.758 1.00 53.88 212 ARG A C 1
ATOM 1779 O O . ARG A 1 212 ? 10.119 -20.883 -5.338 1.00 53.88 212 ARG A O 1
ATOM 1786 N N . ASP A 1 213 ? 9.428 -18.773 -4.973 1.00 52.53 213 ASP A N 1
ATOM 1787 C CA . ASP A 1 213 ? 9.665 -18.783 -3.528 1.00 52.53 213 ASP A CA 1
ATOM 1788 C C . ASP A 1 213 ? 8.633 -19.660 -2.787 1.00 52.53 213 ASP A C 1
ATOM 1790 O O . ASP A 1 213 ? 8.989 -20.344 -1.829 1.00 52.53 213 ASP A O 1
ATOM 1794 N N . ALA A 1 214 ? 7.386 -19.740 -3.270 1.00 55.81 214 ALA A N 1
ATOM 1795 C CA . ALA A 1 214 ? 6.367 -20.658 -2.753 1.00 55.81 214 ALA A CA 1
ATOM 1796 C C . ALA A 1 214 ? 6.674 -22.134 -3.070 1.00 55.81 214 ALA A C 1
ATOM 1798 O O . ALA A 1 214 ? 6.461 -23.003 -2.228 1.00 55.81 214 ALA A O 1
ATOM 1799 N N . MET A 1 215 ? 7.229 -22.440 -4.249 1.00 55.62 215 MET A N 1
ATOM 1800 C CA . MET A 1 215 ? 7.674 -23.802 -4.578 1.00 55.62 215 MET A CA 1
ATOM 1801 C C . MET A 1 215 ? 8.862 -24.267 -3.723 1.00 55.62 215 MET A C 1
ATOM 1803 O O . MET A 1 215 ? 8.996 -25.463 -3.475 1.00 55.62 215 MET A O 1
ATOM 1807 N N . ALA A 1 216 ? 9.699 -23.349 -3.228 1.00 57.31 216 ALA A N 1
ATOM 1808 C CA . ALA A 1 216 ? 10.792 -23.687 -2.316 1.00 57.31 216 ALA A CA 1
ATOM 1809 C C . ALA A 1 216 ? 10.311 -24.172 -0.933 1.00 57.31 216 ALA A C 1
ATOM 1811 O O . ALA A 1 216 ? 11.087 -24.805 -0.231 1.00 57.31 216 ALA A O 1
ATOM 1812 N N . PHE A 1 217 ? 9.053 -23.911 -0.551 1.00 48.16 217 PHE A N 1
ATOM 1813 C CA . PHE A 1 217 ? 8.440 -24.451 0.673 1.00 48.16 217 PHE A CA 1
ATOM 1814 C C . PHE A 1 217 ? 8.003 -25.917 0.552 1.00 48.16 217 PHE A C 1
ATOM 1816 O O . PHE A 1 217 ? 7.785 -26.566 1.570 1.00 48.16 217 PHE A O 1
ATOM 1823 N N . TYR A 1 218 ? 7.838 -26.428 -0.670 1.00 48.47 218 TYR A N 1
ATOM 1824 C CA . TYR A 1 218 ? 7.392 -27.802 -0.934 1.00 48.47 218 TYR A CA 1
ATOM 1825 C C . TYR A 1 218 ? 8.551 -28.808 -1.061 1.00 48.47 218 TYR A C 1
ATOM 1827 O O . TYR A 1 218 ? 8.319 -29.971 -1.391 1.00 48.47 218 TYR A O 1
ATOM 1835 N N . ARG A 1 219 ? 9.790 -28.366 -0.818 1.00 45.03 219 ARG A N 1
ATOM 1836 C CA . ARG A 1 219 ? 11.012 -29.180 -0.784 1.00 45.03 219 ARG A CA 1
ATOM 1837 C C . ARG A 1 219 ? 11.615 -29.157 0.610 1.00 45.03 219 ARG A C 1
ATOM 1839 O O . ARG A 1 219 ? 12.134 -30.218 1.007 1.00 45.03 219 ARG A O 1
#

Mean predicted aligned error: 11.71 Å

Radius of gyration: 21.69 Å; Cα contacts (8 Å, |Δi|>4): 150; chains: 1; bounding box: 53×54×55 Å

Solvent-accessible surface area (backbone atoms only — not comparable to full-atom values): 12585 Å² total; per-residue (Å²): 135,74,75,59,61,48,35,41,54,57,48,68,70,50,58,46,68,51,52,48,50,49,51,53,50,48,53,50,46,76,72,67,50,79,61,52,66,64,47,39,52,49,49,50,54,49,33,49,73,69,71,64,62,64,68,68,56,53,52,53,55,51,50,50,51,52,63,70,50,49,55,48,82,77,73,47,92,74,61,65,70,57,53,50,53,51,51,48,51,50,49,34,50,55,52,47,53,56,55,48,52,64,57,47,53,70,77,59,46,49,53,78,36,62,91,39,59,70,59,39,53,50,51,50,48,55,59,61,44,51,66,50,36,54,48,35,33,54,52,31,49,71,74,38,81,87,81,34,70,67,57,17,48,51,54,24,57,60,61,56,76,72,56,79,78,82,77,74,68,79,76,76,83,91,49,72,70,52,54,55,49,48,50,51,50,52,52,41,49,50,48,21,59,78,74,46,52,61,59,51,73,46,47,78,49,73,37,78,45,28,50,54,45,56,55,61,72,80,111

Nearest PDB structures (foldseek):
  8vch-assembly1_D  TM=2.234E-01  e=1.587E+00  Rattus norvegicus
  8sda-assembly1_D  TM=1.803E-01  e=8.689E+00  Rattus norvegicus

Foldseek 3Di:
DCLCVLLLVVLLPAFLVLLVLLVVLLVVCLVQAPCLVQLLVLLQVVCVVVVNDDVVVVVVLVVLLCVQCVCVVVVDDDDPVVSVVVSSSSSNVVSSVVVSCSSRPPLSNLLVCVVVVVVSQVCQLVVVLPVQLVVQQVVQCVVPVPDPNVVSNVSSVVVSVPDDRDDRDHGDDDDVVSVVSSVVSVVQSVCCRPPNVVSVSCVSLPDPSNVVSVVVVVD

Sequence (219 aa):
MRLLSSNEADWERRHPVTLLFFLFSHLFILTYIHDVTVFVIGLVLLLMLERRFPWTMLIVLIAFALVSVFPALFGWELSLTYIWRQLLKLATFLLGMLWISRIVRLERLLPLLYKWPRSTSLLYGAWALIPSMERAVRQSLRSHPKKAWQEAIEIGINSQRHEPRFAVEPMRRFRFEDVLQLFMIGLIGYVSLEWTIIPWLIYPYVTKGGVRDAMAFYR